Protein AF-K0R530-F1 (afdb_monomer_lite)

Structure (mmCIF, N/CA/C/O backbone):
data_AF-K0R530-F1
#
_entry.id   AF-K0R530-F1
#
loop_
_atom_site.group_PDB
_atom_site.id
_atom_site.type_symbol
_atom_site.label_atom_id
_atom_site.label_alt_id
_atom_site.label_comp_id
_atom_site.label_asym_id
_atom_site.label_entity_id
_atom_site.label_seq_id
_atom_site.pdbx_PDB_ins_code
_atom_site.Cartn_x
_atom_site.Cartn_y
_atom_site.Cartn_z
_atom_site.occupancy
_atom_site.B_iso_or_equiv
_atom_site.auth_seq_id
_atom_site.auth_comp_id
_atom_site.auth_asym_id
_atom_site.auth_atom_id
_atom_site.pdbx_PDB_model_num
ATOM 1 N N . MET A 1 1 ? -24.007 -3.406 12.859 1.00 39.00 1 MET A N 1
ATOM 2 C CA . MET A 1 1 ? -23.898 -4.124 14.149 1.00 39.00 1 MET A CA 1
ATOM 3 C C . MET A 1 1 ? -24.141 -5.623 13.993 1.00 39.00 1 MET A C 1
ATOM 5 O O . MET A 1 1 ? -23.248 -6.366 14.343 1.00 39.00 1 MET A O 1
ATOM 9 N N . ALA A 1 2 ? -25.237 -6.085 13.375 1.00 34.78 2 ALA A N 1
ATOM 10 C CA . ALA A 1 2 ? -25.508 -7.528 13.248 1.00 34.78 2 ALA A CA 1
ATOM 11 C C . ALA A 1 2 ? -24.446 -8.333 12.458 1.00 34.78 2 ALA A C 1
ATOM 13 O O . ALA A 1 2 ? -24.082 -9.426 12.864 1.00 34.78 2 ALA A O 1
ATOM 14 N N . ILE A 1 3 ? -23.897 -7.792 11.360 1.00 43.34 3 ILE A N 1
ATOM 15 C CA . ILE A 1 3 ? -22.826 -8.463 10.584 1.00 43.34 3 ILE A CA 1
ATOM 16 C C . ILE A 1 3 ? -21.501 -8.499 11.369 1.00 43.34 3 ILE A C 1
ATOM 18 O O . ILE A 1 3 ? -20.772 -9.485 11.321 1.00 43.34 3 ILE A O 1
ATOM 22 N N . LEU A 1 4 ? -21.238 -7.435 12.132 1.00 45.25 4 LEU A N 1
ATOM 23 C CA . LEU A 1 4 ? -20.085 -7.302 13.023 1.00 45.25 4 LEU A CA 1
ATOM 24 C C . LEU A 1 4 ? -20.133 -8.307 14.172 1.00 45.25 4 LEU A C 1
ATOM 26 O O . LEU A 1 4 ? -19.137 -8.958 14.463 1.00 45.25 4 LEU A O 1
ATOM 30 N N . GLU A 1 5 ? -21.299 -8.466 14.794 1.00 45.88 5 GLU A N 1
ATOM 31 C CA . GLU A 1 5 ? -21.508 -9.432 15.873 1.00 45.88 5 GLU A CA 1
ATOM 32 C C . GLU A 1 5 ? -21.406 -10.869 15.362 1.00 45.88 5 GLU A C 1
ATOM 34 O O . GLU A 1 5 ? -20.770 -11.699 16.004 1.00 45.88 5 GLU A O 1
ATOM 39 N N . ARG A 1 6 ? -21.919 -11.142 14.157 1.00 52.12 6 ARG A N 1
ATOM 40 C CA . ARG A 1 6 ? -21.860 -12.477 13.547 1.00 52.12 6 ARG A CA 1
ATOM 41 C C . ARG A 1 6 ? -20.441 -12.933 13.201 1.00 52.12 6 ARG A C 1
ATOM 43 O O . ARG A 1 6 ? -20.166 -14.127 13.229 1.00 52.12 6 ARG A O 1
ATOM 50 N N . ARG A 1 7 ? -19.541 -11.996 12.881 1.00 53.56 7 ARG A N 1
ATOM 51 C CA . ARG A 1 7 ? -18.119 -12.288 12.633 1.00 53.56 7 ARG A CA 1
ATOM 52 C C . ARG A 1 7 ? -17.277 -12.291 13.908 1.00 53.56 7 ARG A C 1
ATOM 54 O O . ARG A 1 7 ? -16.388 -13.120 14.026 1.00 53.56 7 ARG A O 1
ATOM 61 N N . ALA A 1 8 ? -17.567 -11.413 14.869 1.00 44.53 8 ALA A N 1
ATOM 62 C CA . ALA A 1 8 ? -16.803 -11.324 16.115 1.00 44.53 8 ALA A CA 1
ATOM 63 C C . ALA A 1 8 ? -17.144 -12.422 17.144 1.00 44.53 8 ALA A C 1
ATOM 65 O O . ALA A 1 8 ? -16.301 -12.730 17.986 1.00 44.53 8 ALA A O 1
ATOM 66 N N . PHE A 1 9 ? -18.351 -13.003 17.097 1.00 45.31 9 PHE A N 1
ATOM 67 C CA . PHE A 1 9 ? -18.838 -13.949 18.116 1.00 45.31 9 PHE A CA 1
ATOM 68 C C . PHE A 1 9 ? -19.253 -15.333 17.582 1.00 45.31 9 PHE A C 1
ATOM 70 O O . PHE A 1 9 ? -19.710 -16.167 18.361 1.00 45.31 9 PHE A O 1
ATOM 77 N N . GLY A 1 10 ? -19.054 -15.620 16.290 1.00 34.94 10 GLY A N 1
ATOM 78 C CA . GLY A 1 10 ? -19.517 -16.869 15.672 1.00 34.94 10 GLY A CA 1
ATOM 79 C C . GLY A 1 10 ? -21.046 -16.931 15.553 1.00 34.94 10 GLY A C 1
ATOM 80 O O . GLY A 1 10 ? -21.760 -16.094 16.101 1.00 34.94 10 GLY A O 1
ATOM 81 N N . ASP A 1 11 ? -21.566 -17.898 14.791 1.00 39.56 11 ASP A N 1
ATOM 82 C CA . ASP A 1 11 ? -22.989 -18.018 14.414 1.00 39.56 11 ASP A CA 1
ATOM 83 C C . ASP A 1 11 ? -23.900 -18.472 15.579 1.00 39.56 11 ASP A C 1
ATOM 85 O O . ASP A 1 11 ? -24.629 -19.455 15.492 1.00 39.56 11 ASP A O 1
ATOM 89 N N . GLY A 1 12 ? -23.851 -17.761 16.705 1.00 34.12 12 GLY A N 1
ATOM 90 C CA . GLY A 1 12 ? -24.820 -17.835 17.790 1.00 34.12 12 GLY A CA 1
ATOM 91 C C . GLY A 1 12 ? -25.785 -16.663 17.672 1.00 34.12 12 GLY A C 1
ATOM 92 O O . GLY A 1 12 ? -25.463 -15.545 18.068 1.00 34.12 12 GLY A O 1
ATOM 93 N N . GLY A 1 13 ? -26.961 -16.905 17.092 1.00 30.00 13 GLY A N 1
ATOM 94 C CA . GLY A 1 13 ? -28.012 -15.900 16.956 1.00 30.00 13 GLY A CA 1
ATOM 95 C C . GLY A 1 13 ? -28.373 -15.267 18.303 1.00 30.00 13 GLY A C 1
ATOM 96 O O . GLY A 1 13 ? -28.868 -15.939 19.203 1.00 30.00 13 GLY A O 1
ATOM 97 N N . VAL A 1 14 ? -28.157 -13.957 18.434 1.00 34.78 14 VAL A N 1
ATOM 98 C CA . VAL A 1 14 ? -28.681 -13.165 19.552 1.00 34.78 14 VAL A CA 1
ATOM 99 C C . VAL A 1 14 ? -30.127 -12.811 19.223 1.00 34.78 14 VAL A C 1
ATOM 101 O O . VAL A 1 14 ? -30.428 -11.780 18.626 1.00 34.78 14 VAL A O 1
ATOM 104 N N . GLY A 1 15 ? -31.016 -13.730 19.572 1.00 34.09 15 GLY A N 1
ATOM 105 C CA . GLY A 1 15 ? -32.458 -13.589 19.446 1.00 34.09 15 GLY A CA 1
ATOM 106 C C . GLY A 1 15 ? -33.151 -14.485 20.458 1.00 34.09 15 GLY A C 1
ATOM 107 O O . GLY A 1 15 ? -33.773 -15.450 20.053 1.00 34.09 15 GLY A O 1
ATOM 108 N N . ASP A 1 16 ? -32.929 -14.222 21.749 1.00 30.50 16 ASP A N 1
ATOM 109 C CA . ASP A 1 16 ? -33.898 -14.417 22.842 1.00 30.50 16 ASP A CA 1
ATOM 110 C C . ASP A 1 16 ? -33.194 -14.264 24.192 1.00 30.50 16 ASP A C 1
ATOM 112 O O . ASP A 1 16 ? -32.570 -15.181 24.719 1.00 30.50 16 ASP A O 1
ATOM 116 N N . ALA A 1 17 ? -33.287 -13.071 24.774 1.00 32.59 17 ALA A N 1
ATOM 117 C CA . ALA A 1 17 ? -32.947 -12.865 26.177 1.00 32.59 17 ALA A CA 1
ATOM 118 C C . ALA A 1 17 ? -33.774 -11.733 26.793 1.00 32.59 17 ALA A C 1
ATOM 120 O O . ALA A 1 17 ? -33.233 -10.909 27.521 1.00 32.59 17 ALA A O 1
ATOM 121 N N . ILE A 1 18 ? -35.080 -11.667 26.507 1.00 32.16 18 ILE A N 1
ATOM 122 C CA . ILE A 1 18 ? -36.043 -10.937 27.347 1.00 32.16 18 ILE A CA 1
ATOM 123 C C . ILE A 1 18 ? -37.392 -11.669 27.284 1.00 32.16 18 ILE A C 1
ATOM 125 O O . ILE A 1 18 ? -38.108 -11.561 26.297 1.00 32.16 18 ILE A O 1
ATOM 129 N N . GLY A 1 19 ? -37.752 -12.396 28.344 1.00 26.80 19 GLY A N 1
ATOM 130 C CA . GLY A 1 19 ? -39.069 -13.026 28.459 1.00 26.80 19 GLY A CA 1
ATOM 131 C C . GLY A 1 19 ? -39.202 -13.887 29.711 1.00 26.80 19 GLY A C 1
ATOM 132 O O . GLY A 1 19 ? -38.858 -15.063 29.700 1.00 26.80 19 GLY A O 1
ATOM 133 N N . LEU A 1 20 ? -39.677 -13.285 30.804 1.00 27.58 20 LEU A N 1
ATOM 134 C CA . LEU A 1 20 ? -40.125 -14.003 31.996 1.00 27.58 20 LEU A CA 1
ATOM 135 C C . LEU A 1 20 ? -41.387 -14.838 31.695 1.00 27.58 20 LEU A C 1
ATOM 137 O O . LEU A 1 20 ? -42.304 -14.335 31.056 1.00 27.58 20 LEU A O 1
ATOM 141 N N . SER A 1 21 ? -41.403 -16.053 32.261 1.00 29.03 21 SER A N 1
ATOM 142 C CA . SER A 1 21 ? -42.545 -16.871 32.726 1.00 29.03 21 SER A CA 1
ATOM 143 C C . SER A 1 21 ? -43.776 -17.043 31.822 1.00 29.03 21 SER A C 1
ATOM 145 O O . SER A 1 21 ? -44.562 -16.117 31.674 1.00 29.03 21 SER A O 1
ATOM 147 N N . ASP A 1 22 ? -44.072 -18.284 31.418 1.00 28.27 22 ASP A N 1
ATOM 148 C CA . ASP A 1 22 ? -45.125 -19.052 32.099 1.00 28.27 22 ASP A CA 1
ATOM 149 C C . ASP A 1 22 ? -45.143 -20.546 31.731 1.00 28.27 22 ASP A C 1
ATOM 151 O O . ASP A 1 22 ? -44.733 -20.991 30.663 1.00 28.27 22 ASP A O 1
ATOM 155 N N . ASN A 1 23 ? -45.586 -21.308 32.722 1.00 25.11 23 ASN A N 1
ATOM 156 C CA . ASN A 1 23 ? -45.728 -22.755 32.826 1.00 25.11 23 ASN A CA 1
ATOM 157 C C . ASN A 1 23 ? -46.821 -23.302 31.879 1.00 25.11 23 ASN A C 1
ATOM 159 O O . ASN A 1 23 ? -47.842 -22.644 31.725 1.00 25.11 23 ASN A O 1
ATOM 163 N N . VAL A 1 24 ? -46.660 -24.522 31.340 1.00 30.22 24 VAL A N 1
ATOM 164 C CA . VAL A 1 24 ? -47.676 -25.606 31.304 1.00 30.22 24 VAL A CA 1
ATOM 165 C C . VAL A 1 24 ? -47.129 -26.827 30.545 1.00 30.22 24 VAL A C 1
ATOM 167 O O . VAL A 1 24 ? -46.658 -26.751 29.415 1.00 30.22 24 VAL A O 1
ATOM 170 N N . LYS A 1 25 ? -47.226 -27.977 31.219 1.00 27.64 25 LYS A N 1
ATOM 171 C CA . LYS A 1 25 ? -47.042 -29.346 30.720 1.00 27.64 25 LYS A CA 1
ATOM 172 C C . LYS A 1 25 ? -47.995 -29.681 29.565 1.00 27.64 25 LYS A C 1
ATOM 174 O O . LYS A 1 25 ? -49.194 -29.447 29.696 1.00 27.64 25 LYS A O 1
ATOM 179 N N . SER A 1 26 ? -47.527 -30.430 28.568 1.00 28.75 26 SER A N 1
ATOM 180 C CA . SER A 1 26 ? -48.258 -31.599 28.041 1.00 28.75 26 SER A CA 1
ATOM 181 C C . SER A 1 26 ? -47.301 -32.526 27.292 1.00 28.75 26 SER A C 1
ATOM 183 O O . SER A 1 26 ? -46.539 -32.095 26.432 1.00 28.75 26 SER A O 1
ATOM 185 N N . GLU A 1 27 ? -47.336 -33.796 27.674 1.00 25.81 27 GLU A N 1
ATOM 186 C CA . GLU A 1 27 ? -46.802 -34.938 26.938 1.00 25.81 27 GLU A CA 1
ATOM 187 C C . GLU A 1 27 ? -47.627 -35.159 25.657 1.00 25.81 27 GLU A C 1
ATOM 189 O O . GLU A 1 27 ? -48.838 -34.977 25.705 1.00 25.81 27 GLU A O 1
ATOM 194 N N . GLU A 1 28 ? -47.013 -35.588 24.548 1.00 28.23 28 GLU A N 1
ATOM 195 C CA . GLU A 1 28 ? -47.315 -36.896 23.935 1.00 28.23 28 GLU A CA 1
ATOM 196 C C . GLU A 1 28 ? -46.467 -37.208 22.684 1.00 28.23 28 GLU A C 1
ATOM 198 O O . GLU A 1 28 ? -46.396 -36.473 21.705 1.00 28.23 28 GLU A O 1
ATOM 203 N N . SER A 1 29 ? -45.818 -38.367 22.787 1.00 25.39 29 SER A N 1
ATOM 204 C CA . SER A 1 29 ? -45.425 -39.361 21.787 1.00 25.39 29 SER A CA 1
ATOM 205 C C . SER A 1 29 ? -45.877 -39.256 20.315 1.00 25.39 29 SER A C 1
ATOM 207 O O . SER A 1 29 ? -47.053 -39.321 19.987 1.00 25.39 29 SER A O 1
ATOM 209 N N . ALA A 1 30 ? -44.859 -39.425 19.461 1.00 27.38 30 ALA A N 1
ATOM 210 C CA . ALA A 1 30 ? -44.664 -40.571 18.556 1.00 27.38 30 ALA A CA 1
ATOM 211 C C . ALA A 1 30 ? -45.381 -40.661 17.184 1.00 27.38 30 ALA A C 1
ATOM 213 O O . ALA A 1 30 ? -46.559 -40.969 17.084 1.00 27.38 30 ALA A O 1
ATOM 214 N N . LYS A 1 31 ? -44.496 -40.715 16.170 1.00 26.70 31 LYS A N 1
ATOM 215 C CA . LYS A 1 31 ? -44.352 -41.745 15.110 1.00 26.70 31 LYS A CA 1
ATOM 216 C C . LYS A 1 31 ? -45.230 -41.726 13.846 1.00 26.70 31 LYS A C 1
ATOM 218 O O . LYS A 1 31 ? -46.448 -41.780 13.905 1.00 26.70 31 LYS A O 1
ATOM 223 N N . GLY A 1 32 ? -44.507 -41.949 12.736 1.00 25.42 32 GLY A N 1
ATOM 224 C CA . GLY A 1 32 ? -44.942 -42.579 11.476 1.00 25.42 32 GLY A CA 1
ATOM 225 C C . GLY A 1 32 ? -45.199 -41.542 10.385 1.00 25.42 32 GLY A C 1
ATOM 226 O O . GLY A 1 32 ? -46.062 -40.703 10.576 1.00 25.42 32 GLY A O 1
ATOM 227 N N . GLY A 1 33 ? -44.452 -41.459 9.275 1.00 24.27 33 GLY A N 1
ATOM 228 C CA . GLY A 1 33 ? -44.062 -42.556 8.370 1.00 24.27 33 GLY A CA 1
ATOM 229 C C . GLY A 1 33 ? -45.320 -43.011 7.619 1.00 24.27 33 GLY A C 1
ATOM 230 O O . GLY A 1 33 ? -46.310 -43.306 8.273 1.00 24.27 33 GLY A O 1
ATOM 231 N N . ASP A 1 34 ? -45.412 -43.090 6.299 1.00 24.00 34 ASP A N 1
ATOM 232 C CA . ASP A 1 34 ? -44.431 -43.283 5.233 1.00 24.00 34 ASP A CA 1
ATOM 233 C C . ASP A 1 34 ? -45.204 -43.239 3.889 1.00 24.00 34 ASP A C 1
ATOM 235 O O . ASP A 1 34 ? -46.397 -43.531 3.923 1.00 24.00 34 ASP A O 1
ATOM 239 N N . ALA A 1 35 ? -44.502 -42.908 2.788 1.00 27.58 35 ALA A N 1
ATOM 240 C CA . ALA A 1 35 ? -44.685 -43.275 1.360 1.00 27.58 35 ALA A CA 1
ATOM 241 C C . ALA A 1 35 ? -46.111 -43.283 0.728 1.00 27.58 35 ALA A C 1
ATOM 243 O O . ALA A 1 35 ? -47.125 -43.250 1.400 1.00 27.58 35 ALA A O 1
ATOM 244 N N . THR A 1 36 ? -46.371 -43.314 -0.579 1.00 25.86 36 THR A N 1
ATOM 245 C CA . THR A 1 36 ? -45.690 -43.674 -1.842 1.00 25.86 36 THR A CA 1
ATOM 246 C C . THR A 1 36 ? -46.668 -43.143 -2.930 1.00 25.86 36 THR A C 1
ATOM 248 O O . THR A 1 36 ? -47.876 -43.153 -2.709 1.00 25.86 36 THR A O 1
ATOM 251 N N . GLU A 1 37 ? -46.258 -42.411 -3.967 1.00 28.34 37 GLU A N 1
ATOM 252 C CA . GLU A 1 37 ? -45.684 -42.872 -5.247 1.00 28.34 37 GLU A CA 1
ATOM 253 C C . GLU A 1 37 ? -46.727 -43.265 -6.327 1.00 28.34 37 GLU A C 1
ATOM 255 O O . GLU A 1 37 ? -47.780 -43.817 -6.029 1.00 28.34 37 GLU A O 1
ATOM 260 N N . GLU A 1 38 ? -46.349 -42.975 -7.583 1.00 25.38 38 GLU A N 1
ATOM 261 C CA . GLU A 1 38 ? -46.906 -43.428 -8.877 1.00 25.38 38 GLU A CA 1
ATOM 262 C C . GLU A 1 38 ? -48.235 -42.798 -9.360 1.00 25.38 38 GLU A C 1
ATOM 264 O O . GLU A 1 38 ? -49.177 -42.603 -8.608 1.00 25.38 38 GLU A O 1
ATOM 269 N N . GLY A 1 39 ? -48.446 -42.440 -10.632 1.00 24.84 39 GLY A N 1
ATOM 270 C CA . GLY A 1 39 ? -47.697 -42.645 -11.872 1.00 24.84 39 GLY A CA 1
ATOM 271 C C . GLY A 1 39 ? -48.657 -42.641 -13.084 1.00 24.84 39 GLY A C 1
ATOM 272 O O . GLY A 1 39 ? -49.856 -42.877 -12.934 1.00 24.84 39 GLY A O 1
ATOM 273 N N . SER A 1 40 ? -48.102 -42.464 -14.294 1.00 25.31 40 SER A N 1
ATOM 274 C CA . SER A 1 40 ? -48.721 -42.626 -15.638 1.00 25.31 40 SER A CA 1
ATOM 275 C C . SER A 1 40 ? -49.614 -41.464 -16.139 1.00 25.31 40 SER A C 1
ATOM 277 O O . SER A 1 40 ? -50.270 -40.803 -15.350 1.00 25.31 40 SER A O 1
ATOM 279 N N . ARG A 1 41 ? -49.706 -41.115 -17.433 1.00 27.05 41 ARG A N 1
ATOM 280 C CA . ARG A 1 41 ? -49.496 -41.867 -18.684 1.00 27.05 41 ARG A CA 1
ATOM 281 C C . ARG A 1 41 ? -49.425 -40.893 -19.885 1.00 27.05 41 ARG A C 1
ATOM 283 O O . ARG A 1 41 ? -50.001 -39.813 -19.828 1.00 27.05 41 ARG A O 1
ATOM 290 N N . ALA A 1 42 ? -48.738 -41.311 -20.947 1.00 27.12 42 ALA A N 1
ATOM 291 C CA . ALA A 1 42 ? -48.528 -40.620 -22.225 1.00 27.12 42 ALA A CA 1
ATOM 292 C C . ALA A 1 42 ? -49.765 -40.564 -23.149 1.00 27.12 42 ALA A C 1
ATOM 294 O O . ALA A 1 42 ? -50.598 -41.465 -23.059 1.00 27.12 42 ALA A O 1
ATOM 295 N N . ASP A 1 43 ? -49.801 -39.600 -24.085 1.00 27.88 43 ASP A N 1
ATOM 296 C CA . ASP A 1 43 ? -50.171 -39.841 -25.497 1.00 27.88 43 ASP A CA 1
ATOM 297 C C . ASP A 1 43 ? -49.698 -38.706 -26.441 1.00 27.88 43 ASP A C 1
ATOM 299 O O . ASP A 1 43 ? -49.571 -37.549 -26.039 1.00 27.88 43 ASP A O 1
ATOM 303 N N . GLU A 1 44 ? -49.405 -39.073 -27.688 1.00 29.31 44 GLU A N 1
ATOM 304 C CA . GLU A 1 44 ? -48.787 -38.293 -28.768 1.00 29.31 44 GLU A CA 1
ATOM 305 C C . GLU A 1 44 ? -49.821 -37.543 -29.631 1.00 29.31 44 GLU A C 1
ATOM 307 O O . GLU A 1 44 ? -50.851 -38.113 -29.977 1.00 29.31 44 GLU A O 1
ATOM 312 N N . THR A 1 45 ? -49.508 -36.343 -30.150 1.00 29.19 45 THR A N 1
ATOM 313 C CA . THR A 1 45 ? -49.838 -35.979 -31.550 1.00 29.19 45 THR A CA 1
ATOM 314 C C . THR A 1 45 ? -48.954 -34.832 -32.064 1.00 29.19 45 THR A C 1
ATOM 316 O O . THR A 1 45 ? -48.709 -33.851 -31.368 1.00 29.19 45 THR A O 1
ATOM 319 N N . LYS A 1 46 ? -48.463 -34.985 -33.299 1.00 28.20 46 LYS A N 1
ATOM 320 C CA . LYS A 1 46 ? -47.672 -34.025 -34.085 1.00 28.20 46 LYS A CA 1
ATOM 321 C C . LYS A 1 46 ? -48.561 -32.930 -34.684 1.00 28.20 46 LYS A C 1
ATOM 323 O O . LYS A 1 46 ? -49.608 -33.271 -35.218 1.00 28.20 46 LYS A O 1
ATOM 328 N N . GLU A 1 47 ? -48.063 -31.696 -34.763 1.00 29.92 47 GLU A N 1
ATOM 329 C CA . GLU A 1 47 ? -48.341 -30.785 -35.885 1.00 29.92 47 GLU A CA 1
ATOM 330 C C . GLU A 1 47 ? -47.227 -29.727 -36.006 1.00 29.92 47 GLU A C 1
ATOM 332 O O . GLU A 1 47 ? -46.874 -29.043 -35.046 1.00 29.92 47 GLU A O 1
ATOM 337 N N . GLU A 1 48 ? -46.619 -29.656 -37.193 1.00 28.56 48 GLU A N 1
ATOM 338 C CA . GLU A 1 48 ? -45.584 -28.693 -37.570 1.00 28.56 48 GLU A CA 1
ATOM 339 C C . GLU A 1 48 ? -46.211 -27.319 -37.836 1.00 28.56 48 GLU A C 1
ATOM 341 O O . GLU A 1 48 ? -47.108 -27.177 -38.665 1.00 28.56 48 GLU A O 1
ATOM 346 N N . GLY A 1 49 ? -45.694 -26.287 -37.169 1.00 29.36 49 GLY A N 1
ATOM 347 C CA . GLY A 1 49 ? -46.112 -24.900 -37.346 1.00 29.36 49 GLY A CA 1
ATOM 348 C C . GLY A 1 49 ? -44.950 -23.952 -37.081 1.00 29.36 49 GLY A C 1
ATOM 349 O O . GLY A 1 49 ? -44.738 -23.499 -35.963 1.00 29.36 49 GLY A O 1
ATOM 350 N N . ASN A 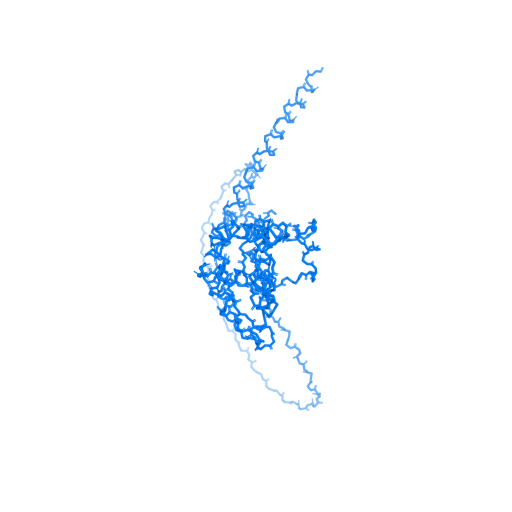1 50 ? -44.185 -23.692 -38.136 1.00 32.16 50 ASN A N 1
ATOM 351 C CA . ASN A 1 50 ? -43.089 -22.735 -38.256 1.00 32.16 50 ASN A CA 1
ATOM 352 C C . ASN A 1 50 ? -43.368 -21.379 -37.569 1.00 32.16 50 ASN A C 1
ATOM 354 O O . ASN A 1 50 ? -44.242 -20.647 -38.029 1.00 32.16 50 ASN A O 1
ATOM 358 N N . GLN A 1 51 ? -42.587 -21.011 -36.545 1.00 32.12 51 GLN A N 1
ATOM 359 C CA . GLN A 1 51 ? -42.388 -19.624 -36.101 1.00 32.12 51 GLN A CA 1
ATOM 360 C C . GLN A 1 51 ? -41.023 -19.466 -35.397 1.00 32.12 51 GLN A C 1
ATOM 362 O O . GLN A 1 51 ? -40.510 -20.422 -34.816 1.00 32.12 51 GLN A O 1
ATOM 367 N N . PRO A 1 52 ? -40.388 -18.288 -35.526 1.00 35.78 52 PRO A N 1
ATOM 368 C CA . PRO A 1 52 ? -38.947 -18.123 -35.403 1.00 35.78 52 PRO A CA 1
ATOM 369 C C . PRO A 1 52 ? -38.473 -18.288 -33.962 1.00 35.78 52 PRO A C 1
ATOM 371 O O . PRO A 1 52 ? -39.143 -17.873 -33.020 1.00 35.78 52 PRO A O 1
ATOM 374 N N . SER A 1 53 ? -37.276 -18.858 -33.837 1.00 33.28 53 SER A N 1
ATOM 375 C CA . SER A 1 53 ? -36.462 -18.971 -32.630 1.00 33.28 53 SER A CA 1
ATOM 376 C C . SER A 1 53 ? -36.507 -17.696 -31.786 1.00 33.28 53 SER A C 1
ATOM 378 O O . SER A 1 53 ? -35.731 -16.761 -31.995 1.00 33.28 53 SER A O 1
ATOM 380 N N . GLN A 1 54 ? -37.414 -17.680 -30.811 1.00 34.00 54 GLN A N 1
ATOM 381 C CA . GLN A 1 54 ? -37.273 -16.848 -29.633 1.00 34.00 54 GLN A CA 1
ATOM 382 C C . GLN A 1 54 ? -36.029 -17.370 -28.929 1.00 34.00 54 GLN A C 1
ATOM 384 O O . GLN A 1 54 ? -36.009 -18.499 -28.441 1.00 34.00 54 GLN A O 1
ATOM 389 N N . GLN A 1 55 ? -34.966 -16.570 -28.950 1.00 35.66 55 GLN A N 1
ATOM 390 C CA . GLN A 1 55 ? -33.864 -16.728 -28.018 1.00 35.66 55 GLN A CA 1
ATOM 391 C C . GLN A 1 55 ? -34.490 -16.692 -26.625 1.00 35.66 55 GLN A C 1
ATOM 393 O O . GLN A 1 55 ? -34.865 -15.629 -26.131 1.00 35.66 55 GLN A O 1
ATOM 398 N N . GLN A 1 56 ? -34.680 -17.871 -26.031 1.00 34.88 56 GLN A N 1
ATOM 399 C CA . GLN A 1 56 ? -34.835 -17.995 -24.597 1.00 34.88 56 GLN A CA 1
ATOM 400 C C . GLN A 1 56 ? -33.588 -17.345 -24.017 1.00 34.88 56 GLN A C 1
ATOM 402 O O . GLN A 1 56 ? -32.489 -17.884 -24.102 1.00 34.88 56 GLN A O 1
ATOM 407 N N . GLN A 1 57 ? -33.758 -16.123 -23.519 1.00 36.97 57 GLN A N 1
ATOM 408 C CA . GLN A 1 57 ? -32.833 -15.548 -22.569 1.00 36.97 57 GLN A CA 1
ATOM 409 C C . GLN A 1 57 ? -32.839 -16.506 -21.384 1.00 36.97 57 GLN A C 1
ATOM 411 O O . GLN A 1 57 ? -33.771 -16.507 -20.579 1.00 36.97 57 GLN A O 1
ATOM 416 N N . GLU A 1 58 ? -31.829 -17.369 -21.338 1.00 40.44 58 GLU A N 1
ATOM 417 C CA . GLU A 1 58 ? -31.396 -18.023 -20.118 1.00 40.44 58 GLU A CA 1
ATOM 418 C C . GLU A 1 58 ? -31.196 -16.908 -19.093 1.00 40.44 58 GLU A C 1
ATOM 420 O O . GLU A 1 58 ? -30.233 -16.142 -19.140 1.00 40.44 58 GLU A O 1
ATOM 425 N N . GLN A 1 59 ? -32.177 -16.738 -18.211 1.00 36.88 59 GLN A N 1
ATOM 426 C CA . GLN A 1 59 ? -31.980 -15.946 -17.013 1.00 36.88 59 GLN A CA 1
ATOM 427 C C . GLN A 1 59 ? -30.916 -16.685 -16.199 1.00 36.88 59 GLN A C 1
ATOM 429 O O . GLN A 1 59 ? -31.146 -17.855 -15.878 1.00 36.88 59 GLN A O 1
ATOM 434 N N . PRO A 1 60 ? -29.769 -16.072 -15.856 1.00 48.75 60 PRO A N 1
ATOM 435 C CA . PRO A 1 60 ? -28.836 -16.720 -14.955 1.00 48.75 60 PRO A CA 1
ATOM 436 C C . PRO A 1 60 ? -29.509 -16.832 -13.584 1.00 48.75 60 PRO A C 1
ATOM 438 O O . PRO A 1 60 ? -29.678 -15.864 -12.843 1.00 48.75 60 PRO A O 1
ATOM 441 N N . SER A 1 61 ? -29.952 -18.048 -13.287 1.00 49.19 61 SER A N 1
ATOM 442 C CA . SER A 1 61 ? -30.411 -18.492 -11.985 1.00 49.19 61 SER A CA 1
ATOM 443 C C . SER A 1 61 ? -29.235 -18.513 -11.008 1.00 49.19 61 SER A C 1
ATOM 445 O O . SER A 1 61 ? -28.257 -19.220 -11.240 1.00 49.19 61 SER A O 1
ATOM 447 N N . GLY A 1 62 ? -29.376 -17.797 -9.892 1.00 48.94 62 GLY A N 1
ATOM 448 C CA . GLY A 1 62 ? -28.470 -17.858 -8.745 1.00 48.94 62 GLY A CA 1
ATOM 449 C C . GLY A 1 62 ? -27.649 -16.585 -8.585 1.00 48.94 62 GLY A C 1
ATOM 450 O O . GLY A 1 62 ? -26.744 -16.313 -9.363 1.00 48.94 62 GLY A O 1
ATOM 451 N N . THR A 1 63 ? -27.935 -15.804 -7.543 1.00 48.56 63 THR A N 1
ATOM 452 C CA . THR A 1 63 ? -27.037 -14.732 -7.101 1.00 48.56 63 THR A CA 1
ATOM 453 C C . THR A 1 63 ? -25.760 -15.377 -6.564 1.00 48.56 63 THR A C 1
ATOM 455 O O . THR A 1 63 ? -25.662 -15.684 -5.376 1.00 48.56 63 THR A O 1
ATOM 458 N N . THR A 1 64 ? -24.793 -15.636 -7.440 1.00 64.12 64 THR A N 1
ATOM 459 C CA . THR A 1 64 ? -23.436 -15.983 -7.032 1.00 64.12 64 THR A CA 1
ATOM 460 C C . THR A 1 64 ? -22.873 -14.768 -6.307 1.00 64.12 64 THR A C 1
ATOM 462 O O . THR A 1 64 ? -22.865 -13.650 -6.825 1.00 64.12 64 THR A O 1
ATOM 465 N N . ARG A 1 65 ? -22.499 -14.945 -5.036 1.00 77.38 65 ARG A N 1
ATOM 466 C CA . ARG A 1 65 ? -21.810 -13.876 -4.313 1.00 77.38 65 ARG A CA 1
ATOM 467 C C . ARG A 1 65 ? -20.460 -13.663 -5.000 1.00 77.38 65 ARG A C 1
ATOM 469 O O . ARG A 1 65 ? -19.790 -14.662 -5.257 1.00 77.38 65 ARG A O 1
ATOM 476 N N . PRO A 1 66 ? -20.078 -12.415 -5.314 1.00 83.06 66 PRO A N 1
ATOM 477 C CA . PRO A 1 66 ? -18.767 -12.156 -5.884 1.00 83.06 66 PRO A CA 1
ATOM 478 C C . PRO A 1 66 ? -17.694 -12.572 -4.876 1.00 83.06 66 PRO A C 1
ATOM 480 O O . PRO A 1 66 ? -17.828 -12.301 -3.681 1.00 83.06 66 PRO A O 1
ATOM 483 N N . GLU A 1 67 ? -16.658 -13.241 -5.369 1.00 86.44 67 GLU A N 1
ATOM 484 C CA . GLU A 1 67 ? -15.516 -13.686 -4.566 1.00 86.44 67 GLU A CA 1
ATOM 485 C C . GLU A 1 67 ? -14.627 -12.500 -4.170 1.00 86.44 67 GLU A C 1
ATOM 487 O O . GLU A 1 67 ? -14.223 -12.380 -3.017 1.00 86.44 67 GLU A O 1
ATOM 492 N N . TYR A 1 68 ? -14.450 -11.548 -5.093 1.00 89.06 68 TYR A N 1
ATOM 493 C CA . TYR A 1 68 ? -13.681 -10.325 -4.882 1.00 89.06 68 TYR A CA 1
ATOM 494 C C . TYR A 1 68 ? -14.507 -9.074 -5.183 1.00 89.06 68 TYR A C 1
ATOM 496 O O . TYR A 1 68 ? -15.342 -9.047 -6.090 1.00 89.06 68 TYR A O 1
ATOM 504 N N . ILE A 1 69 ? -14.234 -8.008 -4.430 1.00 91.62 69 ILE A N 1
ATOM 505 C CA . ILE A 1 69 ? -14.785 -6.671 -4.658 1.00 91.62 69 ILE A CA 1
ATOM 506 C C . ILE A 1 69 ? -13.611 -5.738 -4.940 1.00 91.62 69 ILE A C 1
ATOM 508 O O . ILE A 1 69 ? -12.815 -5.446 -4.052 1.00 91.62 69 ILE A O 1
ATOM 512 N N . LEU A 1 70 ? -13.520 -5.259 -6.178 1.00 92.69 70 LEU A N 1
ATOM 513 C CA . LEU A 1 70 ? -12.523 -4.275 -6.583 1.00 92.69 70 LEU A CA 1
ATOM 514 C C . LEU A 1 70 ? -13.111 -2.873 -6.435 1.00 92.69 70 LEU A C 1
ATOM 516 O O . LEU A 1 70 ? -14.182 -2.579 -6.969 1.00 92.69 70 LEU A O 1
ATOM 520 N N . VAL A 1 71 ? -12.408 -2.012 -5.703 1.00 92.81 71 VAL A N 1
ATOM 521 C CA . VAL A 1 71 ? -12.809 -0.621 -5.481 1.00 92.81 71 VAL A CA 1
ATOM 522 C C . VAL A 1 71 ? -11.778 0.281 -6.130 1.00 92.81 71 VAL A C 1
ATOM 524 O O . VAL A 1 71 ? -10.653 0.392 -5.648 1.00 92.81 71 VAL A O 1
ATOM 527 N N . ASP A 1 72 ? -12.174 0.928 -7.221 1.00 93.31 72 ASP A N 1
ATOM 528 C CA . ASP A 1 72 ? -11.345 1.946 -7.851 1.00 93.31 72 ASP A CA 1
ATOM 529 C C . ASP A 1 72 ? -11.451 3.268 -7.081 1.00 93.31 72 ASP A C 1
ATOM 531 O O . ASP A 1 72 ? -12.524 3.659 -6.606 1.00 93.31 72 ASP A O 1
ATOM 535 N N . THR A 1 73 ? -10.322 3.952 -6.939 1.00 92.75 73 THR A N 1
ATOM 536 C CA . THR A 1 73 ? -10.219 5.200 -6.177 1.00 92.75 73 THR A CA 1
ATOM 537 C C . THR A 1 73 ? -9.910 6.364 -7.118 1.00 92.75 73 THR A C 1
ATOM 539 O O . THR A 1 73 ? -9.393 6.160 -8.214 1.00 92.75 73 THR A O 1
ATOM 542 N N . PRO A 1 74 ? -10.235 7.615 -6.744 1.00 92.50 74 PRO A N 1
ATOM 543 C CA . PRO A 1 74 ? -9.869 8.777 -7.546 1.00 92.50 74 PRO A CA 1
ATOM 544 C C . PRO A 1 74 ? -8.375 8.793 -7.900 1.00 92.50 74 PRO A C 1
ATOM 546 O O . PRO A 1 74 ? -7.531 8.549 -7.044 1.00 92.50 74 PRO A O 1
ATOM 549 N N . GLY A 1 75 ? -8.037 9.189 -9.132 1.00 87.31 75 GLY A N 1
ATOM 550 C CA . GLY A 1 75 ? -6.641 9.206 -9.597 1.00 87.31 75 GLY A CA 1
ATOM 551 C C . GLY A 1 75 ? -5.706 10.163 -8.839 1.00 87.31 75 GLY A C 1
ATOM 552 O O . GLY A 1 75 ? -4.492 10.069 -8.979 1.00 87.31 75 GLY A O 1
ATOM 553 N N . GLN A 1 76 ? -6.253 11.086 -8.042 1.00 91.19 76 GLN A N 1
ATOM 554 C CA . GLN A 1 76 ? -5.493 11.868 -7.066 1.00 91.19 76 GLN A CA 1
ATOM 555 C C . GLN A 1 76 ? -5.594 11.173 -5.709 1.00 91.19 76 GLN A C 1
ATOM 557 O O . GLN A 1 76 ? -6.640 11.225 -5.056 1.00 91.19 76 GLN A O 1
ATOM 562 N N . ILE A 1 77 ? -4.506 10.537 -5.284 1.00 90.06 77 ILE A N 1
ATOM 563 C CA . ILE A 1 77 ? -4.472 9.727 -4.064 1.00 90.06 77 ILE A CA 1
ATOM 564 C C . ILE A 1 77 ? -4.827 10.543 -2.814 1.00 90.06 77 ILE A C 1
ATOM 566 O O . ILE A 1 77 ? -5.472 10.036 -1.894 1.00 90.06 77 ILE A O 1
ATOM 570 N N . GLU A 1 78 ? -4.503 11.836 -2.779 1.00 88.94 78 GLU A N 1
ATOM 571 C CA . GLU A 1 78 ? -4.828 12.707 -1.654 1.00 88.94 78 GLU A CA 1
ATOM 572 C C . GLU A 1 78 ? -6.328 12.945 -1.512 1.00 88.94 78 GLU A C 1
ATOM 574 O O . GLU A 1 78 ? -6.840 13.030 -0.394 1.00 88.94 78 GLU A O 1
ATOM 579 N N . ALA A 1 79 ? -7.044 13.008 -2.638 1.00 88.81 79 ALA A N 1
ATOM 580 C CA . ALA A 1 79 ? -8.487 13.201 -2.645 1.00 88.81 79 ALA A CA 1
ATOM 581 C C . ALA A 1 79 ? -9.212 12.030 -1.973 1.00 88.81 79 ALA A C 1
ATOM 583 O O . ALA A 1 79 ? -10.279 12.225 -1.399 1.00 88.81 79 ALA A O 1
ATOM 584 N N . PHE A 1 80 ? -8.629 10.830 -1.998 1.00 89.75 80 PHE A N 1
ATOM 585 C CA . PHE A 1 80 ? -9.150 9.686 -1.261 1.00 89.75 80 PHE A CA 1
ATOM 586 C C . PHE A 1 80 ? -8.626 9.665 0.179 1.00 89.75 80 PHE A C 1
ATOM 588 O O . PHE A 1 80 ? -9.409 9.667 1.128 1.00 89.75 80 PHE A O 1
ATOM 595 N N . THR A 1 81 ? -7.308 9.721 0.353 1.00 86.94 81 THR A N 1
ATOM 596 C CA . THR A 1 81 ? -6.626 9.378 1.613 1.00 86.94 81 THR A CA 1
ATOM 597 C C . THR A 1 81 ? -6.694 10.455 2.693 1.00 86.94 81 THR A C 1
ATOM 599 O O . THR A 1 81 ? -6.606 10.129 3.878 1.00 86.94 81 THR A O 1
ATOM 602 N N . TRP A 1 82 ? -6.872 11.724 2.315 1.00 85.25 82 TRP A N 1
ATOM 603 C CA . TRP A 1 82 ? -7.073 12.839 3.253 1.00 85.25 82 TRP A CA 1
ATOM 604 C C . TRP A 1 82 ? -8.540 13.247 3.388 1.00 85.25 82 TRP A C 1
ATOM 606 O O . TRP A 1 82 ? -8.872 14.108 4.204 1.00 85.25 82 TRP A O 1
ATOM 616 N N . SER A 1 83 ? -9.437 12.635 2.613 1.00 90.31 83 SER A N 1
ATOM 617 C CA . SER A 1 83 ? -10.861 12.927 2.720 1.00 90.31 83 SER A CA 1
ATOM 618 C C . SER A 1 83 ? -11.506 12.164 3.875 1.00 90.31 83 SER A C 1
ATOM 620 O O . SER A 1 83 ? -11.254 10.976 4.092 1.00 90.31 83 SER A O 1
ATOM 622 N N . ALA A 1 84 ? -12.418 12.836 4.582 1.00 87.44 84 ALA A N 1
ATOM 623 C CA . ALA A 1 84 ? -13.266 12.182 5.576 1.00 87.44 84 ALA A CA 1
ATOM 624 C C . ALA A 1 84 ? -14.077 11.040 4.938 1.00 87.44 84 ALA A C 1
ATOM 626 O O . ALA A 1 84 ? -14.180 9.957 5.508 1.00 87.44 84 ALA A O 1
ATOM 627 N N . SER A 1 85 ? -14.590 11.259 3.724 1.00 89.12 85 SER A N 1
ATOM 628 C CA . SER A 1 85 ? -15.350 10.260 2.971 1.00 89.12 85 SER A CA 1
ATOM 629 C C . SER A 1 85 ? -14.528 9.005 2.667 1.00 89.12 85 SER A C 1
ATOM 631 O O . SER A 1 85 ? -15.019 7.903 2.886 1.00 89.12 85 SER A O 1
ATOM 633 N N . GLY A 1 86 ? -13.276 9.144 2.224 1.00 88.06 86 GLY A N 1
ATOM 634 C CA . GLY A 1 86 ? -12.397 8.009 1.931 1.00 88.06 86 GLY A CA 1
ATOM 635 C C . GLY A 1 86 ? -12.050 7.202 3.179 1.00 88.06 86 GLY A C 1
ATOM 636 O O . GLY A 1 86 ? -12.095 5.972 3.149 1.00 88.06 86 GLY A O 1
ATOM 637 N N . SER A 1 87 ? -11.814 7.876 4.310 1.00 87.31 87 SER A N 1
ATOM 638 C CA . SER A 1 87 ? -11.618 7.205 5.600 1.00 87.31 87 SER A CA 1
ATOM 639 C C . SER A 1 87 ? -12.867 6.438 6.053 1.00 87.31 87 SER A C 1
ATOM 641 O O . SER A 1 87 ? -12.751 5.289 6.485 1.00 87.31 87 SER A O 1
ATOM 643 N N . ILE A 1 88 ? -14.063 7.020 5.899 1.00 89.12 88 ILE A N 1
ATOM 644 C CA . ILE A 1 88 ? -15.333 6.357 6.234 1.00 89.12 88 ILE A CA 1
ATOM 645 C C . ILE A 1 88 ? -15.557 5.128 5.349 1.00 89.12 88 ILE A C 1
ATOM 647 O O . ILE A 1 88 ? -15.872 4.061 5.870 1.00 89.12 88 ILE A O 1
ATOM 651 N N . VAL A 1 89 ? -15.367 5.255 4.032 1.00 91.19 89 VAL A N 1
ATOM 652 C CA . VAL A 1 89 ? -15.537 4.145 3.079 1.00 91.19 89 VAL A CA 1
ATOM 653 C C . VAL A 1 89 ? -14.559 3.014 3.389 1.00 91.19 89 VAL A C 1
ATOM 655 O O . VAL A 1 89 ? -14.978 1.869 3.533 1.00 91.19 89 VAL A O 1
ATOM 658 N N . THR A 1 90 ? -13.278 3.337 3.573 1.00 89.94 90 THR A N 1
ATOM 659 C CA . THR A 1 90 ? -12.233 2.353 3.892 1.00 89.94 90 THR A CA 1
ATOM 660 C C . THR A 1 90 ? -12.530 1.638 5.209 1.00 89.94 90 THR A C 1
ATOM 662 O O . THR A 1 90 ? -12.463 0.414 5.279 1.00 89.94 90 THR A O 1
ATOM 665 N N . SER A 1 91 ? -12.938 2.383 6.240 1.00 86.06 91 SER A N 1
ATOM 666 C CA . SER A 1 91 ? -13.285 1.803 7.543 1.00 86.06 91 SER A CA 1
ATOM 667 C C . SER A 1 91 ? -14.523 0.911 7.455 1.00 86.06 91 SER A C 1
ATOM 669 O O . SER A 1 91 ? -14.551 -0.161 8.054 1.00 86.06 91 SER A O 1
ATOM 671 N N . ALA A 1 92 ? -15.545 1.321 6.699 1.00 89.00 92 ALA A N 1
ATOM 672 C CA . ALA A 1 92 ? -16.757 0.532 6.504 1.00 89.00 92 ALA A CA 1
ATOM 673 C C . ALA A 1 92 ? -16.469 -0.792 5.776 1.00 89.00 92 ALA A C 1
ATOM 675 O O . ALA A 1 92 ? -17.007 -1.831 6.166 1.00 89.00 92 ALA A O 1
ATOM 676 N N . LEU A 1 93 ? -15.595 -0.763 4.764 1.00 89.88 93 LEU A N 1
ATOM 677 C CA . LEU A 1 93 ? -15.151 -1.953 4.038 1.00 89.88 93 LEU A CA 1
ATOM 678 C C . LEU A 1 93 ? -14.335 -2.879 4.937 1.00 89.88 93 LEU A C 1
ATOM 680 O O . LEU A 1 93 ? -14.728 -4.030 5.099 1.00 89.88 93 LEU A O 1
ATOM 684 N N . ALA A 1 94 ? -13.314 -2.357 5.620 1.00 87.94 94 ALA A N 1
ATOM 685 C CA . ALA A 1 94 ? -12.480 -3.126 6.546 1.00 87.94 94 ALA A CA 1
ATOM 686 C C . ALA A 1 94 ? -13.291 -3.773 7.678 1.00 87.94 94 ALA A C 1
ATOM 688 O O . ALA A 1 94 ? -13.018 -4.879 8.125 1.00 87.94 94 ALA A O 1
ATOM 689 N N . THR A 1 95 ? -14.352 -3.108 8.125 1.00 84.44 95 THR A N 1
ATOM 690 C CA . THR A 1 95 ? -15.237 -3.637 9.167 1.00 84.44 95 THR A CA 1
ATOM 691 C C . THR A 1 95 ? -16.138 -4.772 8.653 1.00 84.44 95 THR A C 1
ATOM 693 O O . THR A 1 95 ? -16.617 -5.595 9.434 1.00 84.44 95 THR A O 1
ATOM 696 N N . THR A 1 96 ? -16.400 -4.827 7.345 1.00 85.12 96 THR A N 1
ATOM 697 C CA . THR A 1 96 ? -17.381 -5.748 6.748 1.00 85.12 96 THR A CA 1
ATOM 698 C C . THR A 1 96 ? -16.733 -6.900 5.983 1.00 85.12 96 THR A C 1
ATOM 700 O O . THR A 1 96 ? -17.322 -7.977 5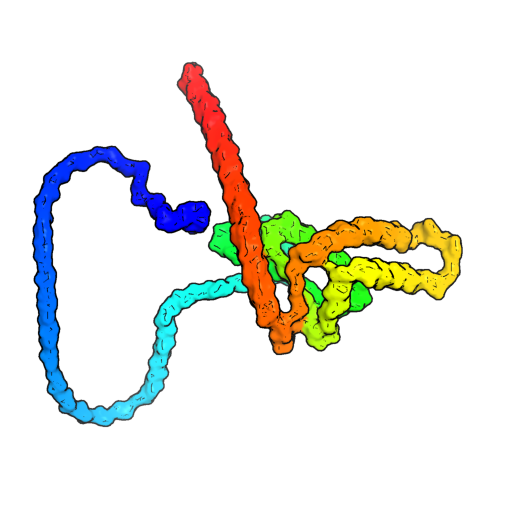.924 1.00 85.12 96 THR A O 1
ATOM 703 N N . PHE A 1 97 ? -15.542 -6.706 5.417 1.00 87.69 97 PHE A N 1
ATOM 704 C CA . PHE A 1 97 ? -14.840 -7.647 4.543 1.00 87.69 97 PHE A CA 1
ATOM 705 C C . PHE A 1 97 ? -13.326 -7.607 4.811 1.00 87.69 97 PHE A C 1
ATOM 707 O O . PHE A 1 97 ? -12.817 -6.533 5.145 1.00 87.69 97 PHE A O 1
ATOM 714 N N . PRO A 1 98 ? -12.594 -8.726 4.629 1.00 88.56 98 PRO A N 1
ATOM 715 C CA . PRO A 1 98 ? -11.138 -8.679 4.541 1.00 88.56 98 PRO A CA 1
ATOM 716 C C . PRO A 1 98 ? -10.734 -7.683 3.455 1.00 88.56 98 PRO A C 1
ATOM 718 O O . PRO A 1 98 ? -11.128 -7.828 2.300 1.00 88.56 98 PRO A O 1
ATOM 721 N N . THR A 1 99 ? -10.051 -6.609 3.851 1.00 91.31 99 THR A N 1
ATOM 722 C CA . THR A 1 99 ? -9.753 -5.480 2.964 1.00 91.31 99 THR A CA 1
ATOM 723 C C . THR A 1 99 ? -8.248 -5.315 2.857 1.00 91.31 99 THR A C 1
ATOM 725 O O . THR A 1 99 ? -7.580 -5.043 3.853 1.00 91.31 99 THR A O 1
ATOM 728 N N . VAL A 1 100 ? -7.739 -5.442 1.635 1.00 92.44 100 VAL A N 1
ATOM 729 C CA . VAL A 1 100 ? -6.324 -5.278 1.293 1.00 92.44 100 VAL A CA 1
ATOM 730 C C . VAL A 1 100 ? -6.171 -4.024 0.438 1.00 92.44 100 VAL A C 1
ATOM 732 O O . VAL A 1 100 ? -6.962 -3.781 -0.474 1.00 92.44 100 VAL A O 1
ATOM 735 N N . LEU A 1 101 ? -5.159 -3.212 0.730 1.00 92.88 101 LEU A N 1
ATOM 736 C CA . LEU A 1 101 ? -4.829 -2.031 -0.062 1.00 92.88 101 LEU A CA 1
ATOM 737 C C . LEU A 1 101 ? -3.819 -2.384 -1.152 1.00 92.88 101 LEU A C 1
ATOM 739 O O . LEU A 1 101 ? -2.686 -2.744 -0.852 1.00 92.88 101 LEU A O 1
ATOM 743 N N . ALA A 1 102 ? -4.193 -2.214 -2.416 1.00 94.25 102 ALA A N 1
ATOM 744 C CA . ALA A 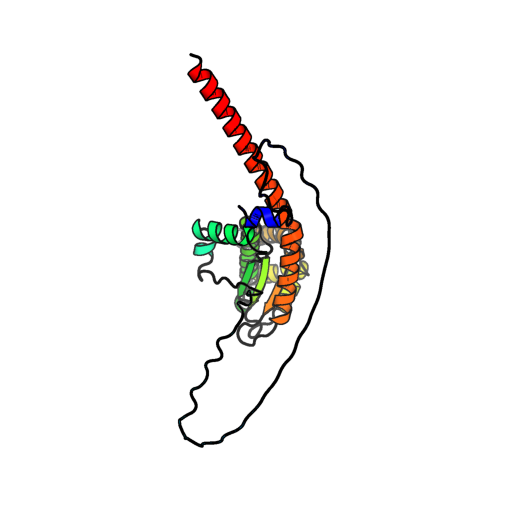1 102 ? -3.255 -2.296 -3.531 1.00 94.25 102 ALA A CA 1
ATOM 745 C C . ALA A 1 102 ? -2.635 -0.912 -3.790 1.00 94.25 102 ALA A C 1
ATOM 747 O O . ALA A 1 102 ? -3.293 -0.014 -4.319 1.00 94.25 102 ALA A O 1
ATOM 748 N N . PHE A 1 103 ? -1.372 -0.720 -3.408 1.00 93.88 103 PHE A N 1
ATOM 749 C CA . PHE A 1 103 ? -0.636 0.517 -3.664 1.00 93.88 103 PHE A CA 1
ATOM 750 C C . PHE A 1 103 ? 0.098 0.425 -5.002 1.00 93.88 103 PHE A C 1
ATOM 752 O O . PHE A 1 103 ? 1.151 -0.203 -5.108 1.00 93.88 103 PHE A O 1
ATOM 759 N N . VAL A 1 104 ? -0.478 1.037 -6.037 1.00 93.81 104 VAL A N 1
ATOM 760 C CA . VAL A 1 104 ? 0.034 0.953 -7.409 1.00 93.81 104 VAL A CA 1
ATOM 761 C C . VAL A 1 104 ? 1.170 1.950 -7.634 1.00 93.81 104 VAL A C 1
ATOM 763 O O . VAL A 1 104 ? 0.999 3.159 -7.488 1.00 93.81 104 VAL A O 1
ATOM 766 N N . ILE A 1 105 ? 2.325 1.437 -8.046 1.00 92.62 105 ILE A N 1
ATOM 767 C CA . ILE A 1 105 ? 3.557 2.188 -8.293 1.00 92.62 105 ILE A CA 1
ATOM 768 C C . ILE A 1 105 ? 3.879 2.150 -9.788 1.00 92.62 105 ILE A C 1
ATOM 770 O O . ILE A 1 105 ? 3.773 1.116 -10.443 1.00 92.62 105 ILE A O 1
ATOM 774 N N . ASP A 1 106 ? 4.303 3.287 -10.336 1.00 92.38 106 ASP A N 1
ATOM 775 C CA . ASP A 1 106 ? 4.731 3.406 -11.732 1.00 92.38 106 ASP A CA 1
ATOM 776 C C . ASP A 1 106 ? 6.213 3.005 -11.883 1.00 92.38 106 ASP A C 1
ATOM 778 O O . ASP A 1 106 ? 7.112 3.824 -11.659 1.00 92.38 106 ASP A O 1
ATOM 782 N N . THR A 1 107 ? 6.475 1.746 -12.256 1.00 91.81 107 THR A N 1
ATOM 783 C CA . THR A 1 107 ? 7.830 1.156 -12.284 1.00 91.81 107 THR A CA 1
ATOM 784 C C . THR A 1 107 ? 8.817 1.924 -13.177 1.00 91.81 107 THR A C 1
ATOM 786 O O . THR A 1 107 ? 9.895 2.272 -12.688 1.00 91.81 107 THR A O 1
ATOM 789 N N . PRO A 1 108 ? 8.481 2.315 -14.427 1.00 90.25 108 PRO A N 1
ATOM 790 C CA . PRO A 1 108 ? 9.386 3.095 -15.280 1.00 90.25 108 PRO A CA 1
ATOM 791 C C . PRO A 1 108 ? 9.807 4.449 -14.695 1.00 90.25 108 PRO A C 1
ATOM 793 O O . PRO A 1 108 ? 10.899 4.941 -14.982 1.00 90.25 108 PRO A O 1
ATOM 796 N N . ARG A 1 109 ? 8.957 5.080 -13.871 1.00 89.31 109 ARG A N 1
ATOM 797 C CA . ARG A 1 109 ? 9.310 6.343 -13.201 1.00 89.31 109 ARG A CA 1
ATOM 798 C C . ARG A 1 109 ? 10.281 6.114 -12.051 1.00 89.31 109 ARG A C 1
ATOM 800 O O . ARG A 1 109 ? 11.221 6.891 -11.907 1.00 89.31 109 ARG A O 1
ATOM 807 N N . CYS A 1 110 ? 10.072 5.053 -11.277 1.00 87.69 110 CYS A N 1
ATOM 808 C CA . CYS A 1 110 ? 10.984 4.643 -10.212 1.00 87.69 110 CYS A CA 1
ATOM 809 C C . CYS A 1 110 ? 12.358 4.241 -10.768 1.00 87.69 110 CYS A C 1
ATOM 811 O O . CYS A 1 110 ? 13.373 4.659 -10.224 1.00 87.69 110 CYS A O 1
ATOM 813 N N . ALA A 1 111 ? 12.396 3.538 -11.904 1.00 84.62 111 ALA A N 1
ATOM 814 C CA . ALA A 1 111 ? 13.641 3.157 -12.573 1.00 84.62 111 ALA A CA 1
ATOM 815 C C . ALA A 1 111 ? 14.477 4.364 -13.037 1.00 84.62 111 ALA A C 1
ATOM 817 O O . ALA A 1 111 ? 15.700 4.300 -13.089 1.00 84.62 111 ALA A O 1
ATOM 818 N N . ARG A 1 112 ? 13.829 5.491 -13.370 1.00 84.81 112 ARG A N 1
ATOM 819 C CA . ARG A 1 112 ? 14.526 6.712 -13.803 1.00 84.81 112 ARG A CA 1
ATOM 820 C C . ARG A 1 112 ? 15.223 7.442 -12.651 1.00 84.81 112 ARG A C 1
ATOM 822 O O . ARG A 1 112 ? 16.142 8.217 -12.899 1.00 84.81 112 ARG A O 1
ATOM 829 N N . SER A 1 113 ? 14.747 7.285 -11.416 1.00 83.62 113 SER A N 1
ATOM 830 C CA . SER A 1 113 ? 15.271 8.023 -10.268 1.00 83.62 113 SER A CA 1
ATOM 831 C C . SER A 1 113 ? 15.011 7.282 -8.960 1.00 83.62 113 SER A C 1
ATOM 833 O O . SER A 1 113 ? 13.867 7.165 -8.513 1.00 83.62 113 SER A O 1
ATOM 835 N N . VAL A 1 114 ? 16.099 6.905 -8.286 1.00 83.31 114 VAL A N 1
ATOM 836 C CA . VAL A 1 114 ? 16.096 6.285 -6.951 1.00 83.31 114 VAL A CA 1
ATOM 837 C C . VAL A 1 114 ? 15.350 7.155 -5.927 1.00 83.31 114 VAL A C 1
ATOM 839 O O . VAL A 1 114 ? 14.583 6.655 -5.107 1.00 83.31 114 VAL A O 1
ATOM 842 N N . HIS A 1 115 ? 15.473 8.483 -6.021 1.00 83.00 115 HIS A N 1
ATOM 843 C CA . HIS A 1 115 ? 14.739 9.417 -5.157 1.00 83.00 115 HIS A CA 1
ATOM 844 C C . HIS A 1 115 ? 13.216 9.340 -5.338 1.00 83.00 115 HIS A C 1
ATOM 846 O O . HIS A 1 115 ? 12.462 9.506 -4.375 1.00 83.00 115 HIS A O 1
ATOM 852 N N . THR A 1 116 ? 12.748 9.072 -6.562 1.00 87.75 116 THR A N 1
ATOM 853 C CA . THR A 1 116 ? 11.315 8.880 -6.844 1.00 87.75 116 THR A CA 1
ATOM 854 C C . THR A 1 116 ? 10.814 7.591 -6.206 1.00 87.75 116 THR A C 1
ATOM 856 O O . THR A 1 116 ? 9.752 7.591 -5.584 1.00 87.75 116 THR A O 1
ATOM 859 N N . PHE A 1 117 ? 11.602 6.516 -6.293 1.00 87.06 117 PHE A N 1
ATOM 860 C CA . PHE A 1 117 ? 11.301 5.264 -5.608 1.00 87.06 117 PHE A CA 1
ATOM 861 C C . PHE A 1 117 ? 11.202 5.461 -4.088 1.00 87.06 117 PHE A C 1
ATOM 863 O O . PHE A 1 117 ? 10.168 5.150 -3.500 1.00 87.06 117 PHE A O 1
ATOM 870 N N . MET A 1 118 ? 12.212 6.081 -3.469 1.00 84.69 118 MET A N 1
ATOM 871 C CA . MET A 1 118 ? 12.210 6.350 -2.029 1.00 84.69 118 MET A CA 1
ATOM 872 C C . MET A 1 118 ? 10.998 7.183 -1.588 1.00 84.69 118 MET A C 1
ATOM 874 O O . MET A 1 118 ? 10.361 6.875 -0.582 1.00 84.69 118 MET A O 1
ATOM 878 N N . SER A 1 119 ? 10.654 8.227 -2.345 1.00 87.38 119 SER A N 1
ATOM 879 C CA . SER A 1 119 ? 9.509 9.088 -2.026 1.00 87.38 119 SER A CA 1
ATOM 880 C C . SER A 1 119 ? 8.185 8.320 -2.099 1.00 87.38 119 SER A C 1
ATOM 882 O O . SER A 1 119 ? 7.351 8.449 -1.203 1.00 87.38 119 SER A O 1
ATOM 884 N N . ASN A 1 120 ? 8.011 7.474 -3.122 1.00 89.88 120 ASN A N 1
ATOM 885 C CA . ASN A 1 120 ? 6.842 6.599 -3.249 1.00 89.88 120 ASN A CA 1
ATOM 886 C C . ASN A 1 120 ? 6.758 5.592 -2.099 1.00 89.88 120 ASN A C 1
ATOM 888 O O . ASN A 1 120 ? 5.672 5.339 -1.584 1.00 89.88 120 ASN A O 1
ATOM 892 N N . MET A 1 121 ? 7.892 5.045 -1.668 1.00 87.69 121 MET A N 1
ATOM 893 C CA . MET A 1 121 ? 7.936 4.076 -0.577 1.00 87.69 121 MET A CA 1
ATOM 894 C C . MET A 1 121 ? 7.619 4.703 0.781 1.00 87.69 121 MET A C 1
ATOM 896 O O . MET A 1 121 ? 6.834 4.150 1.550 1.00 87.69 121 MET A O 1
ATOM 900 N N . LEU A 1 122 ? 8.142 5.898 1.058 1.00 87.62 122 LEU A N 1
ATOM 901 C CA . LEU A 1 122 ? 7.761 6.671 2.243 1.00 87.62 122 LEU A CA 1
ATOM 902 C C . LEU A 1 122 ? 6.268 7.017 2.229 1.00 87.62 122 LEU A C 1
ATOM 904 O O . LEU A 1 122 ? 5.608 6.976 3.270 1.00 87.62 122 LEU A O 1
ATOM 908 N N . TYR A 1 123 ? 5.713 7.313 1.052 1.00 89.31 123 TYR A N 1
ATOM 909 C CA . TYR A 1 123 ? 4.280 7.537 0.909 1.00 89.31 123 TYR A CA 1
ATOM 910 C C . TYR A 1 123 ? 3.482 6.267 1.225 1.00 89.31 123 TYR A C 1
ATOM 912 O O . TYR A 1 123 ? 2.546 6.326 2.025 1.00 89.31 123 TYR A O 1
ATOM 920 N N . ALA A 1 124 ? 3.884 5.120 0.673 1.00 89.69 124 ALA A N 1
ATOM 921 C CA . ALA A 1 124 ? 3.283 3.817 0.955 1.00 89.69 124 ALA A CA 1
ATOM 922 C C . ALA A 1 124 ? 3.332 3.493 2.461 1.00 89.69 124 ALA A C 1
ATOM 924 O O . ALA A 1 124 ? 2.324 3.115 3.054 1.00 89.69 124 ALA A O 1
ATOM 925 N N . CYS A 1 125 ? 4.461 3.761 3.119 1.00 87.25 125 CYS A N 1
ATOM 926 C CA . CYS A 1 125 ? 4.600 3.654 4.572 1.00 87.25 125 CYS A CA 1
ATOM 927 C C . CYS A 1 125 ? 3.590 4.531 5.317 1.00 87.25 125 CYS A C 1
ATOM 929 O O . CYS A 1 125 ? 2.855 4.061 6.189 1.00 87.25 125 CYS A O 1
ATOM 931 N N . SER A 1 126 ? 3.468 5.798 4.917 1.00 88.69 126 SER A N 1
ATOM 932 C CA . SER A 1 126 ? 2.494 6.712 5.515 1.00 88.69 126 SER A CA 1
ATOM 933 C C . SER A 1 126 ? 1.045 6.229 5.348 1.00 88.69 126 SER A C 1
ATOM 935 O O . SER A 1 126 ? 0.219 6.441 6.241 1.00 88.69 126 SER A O 1
ATOM 937 N N . MET A 1 127 ? 0.740 5.559 4.230 1.00 87.75 127 MET A N 1
ATOM 938 C CA . MET A 1 127 ? -0.563 4.956 3.949 1.00 87.75 127 MET A CA 1
ATOM 939 C C . MET A 1 127 ? -0.830 3.748 4.829 1.00 87.75 127 MET A C 1
ATOM 941 O O . MET A 1 127 ? -1.892 3.695 5.450 1.00 87.75 127 MET A O 1
ATOM 945 N N . LEU A 1 128 ? 0.135 2.833 4.942 1.00 87.31 128 LEU A N 1
ATOM 946 C CA . LEU A 1 128 ? 0.016 1.644 5.780 1.00 87.31 128 LEU A CA 1
ATOM 947 C C . LEU A 1 128 ? -0.317 2.029 7.226 1.00 87.31 128 LEU A C 1
ATOM 949 O O . LEU A 1 128 ? -1.288 1.534 7.796 1.00 87.31 128 LEU A O 1
ATOM 953 N N . TYR A 1 129 ? 0.418 2.986 7.801 1.00 84.94 129 TYR A N 1
ATOM 954 C CA . TYR A 1 129 ? 0.182 3.431 9.178 1.00 84.94 129 TYR A CA 1
ATOM 955 C C . TYR A 1 129 ? -1.148 4.163 9.372 1.00 84.94 129 TYR A C 1
ATOM 957 O O . TYR A 1 129 ? -1.751 4.079 10.447 1.00 84.94 129 TYR A O 1
ATOM 965 N N . ARG A 1 130 ? -1.609 4.901 8.356 1.00 85.31 130 ARG A N 1
ATOM 966 C CA . ARG A 1 130 ? -2.864 5.656 8.427 1.00 85.31 130 ARG A CA 1
ATOM 967 C C . ARG A 1 130 ? -4.079 4.756 8.272 1.00 85.31 130 ARG A C 1
ATOM 969 O O . ARG A 1 130 ? -5.017 4.876 9.055 1.00 85.31 130 ARG A O 1
ATOM 976 N N . ALA A 1 131 ? -4.069 3.893 7.262 1.00 83.81 131 ALA A N 1
ATOM 977 C CA . ALA A 1 131 ? -5.178 2.997 6.981 1.00 83.81 131 ALA A CA 1
ATOM 978 C C . ALA A 1 131 ? -5.216 1.811 7.950 1.00 83.81 131 ALA A C 1
ATOM 980 O O . ALA A 1 131 ? -6.299 1.327 8.266 1.00 83.81 131 ALA A O 1
ATOM 981 N N . ARG A 1 132 ? -4.048 1.387 8.458 1.00 84.38 132 ARG A N 1
ATOM 982 C CA . ARG A 1 132 ? -3.873 0.198 9.306 1.00 84.38 132 ARG A CA 1
ATOM 983 C C . ARG A 1 132 ? -4.408 -1.073 8.650 1.00 84.38 132 ARG A C 1
ATOM 985 O O . ARG A 1 132 ? -4.889 -1.952 9.343 1.00 84.38 132 ARG A O 1
ATOM 992 N N . LEU A 1 133 ? -4.352 -1.153 7.327 1.00 88.00 133 LEU A N 1
ATOM 993 C CA . LEU A 1 133 ? -4.760 -2.327 6.562 1.00 88.00 133 LEU A CA 1
ATOM 994 C C . LEU A 1 133 ? -3.524 -2.978 5.951 1.00 88.00 133 LEU A C 1
ATOM 996 O O . LEU A 1 133 ? -2.594 -2.242 5.613 1.00 88.00 133 LEU A O 1
ATOM 1000 N N . PRO A 1 134 ? -3.511 -4.306 5.755 1.00 89.88 134 PRO A N 1
ATOM 1001 C CA . PRO A 1 134 ? -2.501 -4.962 4.941 1.00 89.88 134 PRO A CA 1
ATOM 1002 C C . PRO A 1 134 ? -2.455 -4.318 3.562 1.00 89.88 134 PRO A C 1
ATOM 1004 O O . PRO A 1 134 ? -3.488 -4.023 2.951 1.00 89.88 134 PRO A O 1
ATOM 1007 N N . MET A 1 135 ? -1.241 -4.059 3.098 1.00 90.88 135 MET A N 1
ATOM 1008 C CA . MET A 1 135 ? -0.991 -3.359 1.851 1.00 90.88 135 MET A CA 1
ATOM 1009 C C . MET A 1 135 ? -0.058 -4.193 0.989 1.00 90.88 135 MET A C 1
ATOM 1011 O O . MET A 1 135 ? 0.943 -4.720 1.470 1.00 90.88 135 MET A O 1
ATOM 1015 N N . VAL A 1 136 ? -0.384 -4.263 -0.294 1.00 93.12 136 VAL A N 1
ATOM 1016 C CA . VAL A 1 136 ? 0.428 -4.888 -1.330 1.00 93.12 136 VAL A CA 1
ATOM 1017 C C . VAL A 1 136 ? 0.941 -3.786 -2.246 1.00 93.12 136 VAL A C 1
ATOM 1019 O O . VAL A 1 136 ? 0.158 -3.035 -2.832 1.00 93.12 136 VAL A O 1
ATOM 1022 N N . CYS A 1 137 ? 2.259 -3.674 -2.367 1.00 93.12 137 CYS A N 1
ATOM 1023 C CA . CYS A 1 137 ? 2.912 -2.784 -3.317 1.00 93.12 137 CYS A CA 1
ATOM 1024 C C . CYS A 1 137 ? 2.877 -3.416 -4.714 1.00 93.12 137 CYS A C 1
ATOM 1026 O O . CYS A 1 137 ? 3.538 -4.420 -4.974 1.00 93.12 137 CYS A O 1
ATOM 1028 N N . VAL A 1 138 ? 2.115 -2.814 -5.621 1.00 94.38 138 VAL A N 1
ATOM 1029 C CA . VAL A 1 138 ? 1.915 -3.311 -6.984 1.00 94.38 138 VAL A CA 1
ATOM 1030 C C . VAL A 1 138 ? 2.777 -2.496 -7.941 1.00 94.38 138 VAL A C 1
ATOM 1032 O O . VAL A 1 138 ? 2.463 -1.349 -8.258 1.00 94.38 138 VAL A O 1
ATOM 1035 N N . LEU A 1 139 ? 3.878 -3.080 -8.399 1.00 93.75 139 LEU A N 1
ATOM 1036 C CA . LEU A 1 139 ? 4.793 -2.480 -9.366 1.00 93.75 139 LEU A CA 1
ATOM 1037 C C . LEU A 1 139 ? 4.207 -2.654 -10.768 1.00 93.75 139 LEU A C 1
ATOM 1039 O O . LEU A 1 139 ? 4.347 -3.705 -11.383 1.00 93.75 139 LEU A O 1
ATOM 1043 N N . ASN A 1 140 ? 3.512 -1.632 -11.264 1.00 93.00 140 ASN A N 1
ATOM 1044 C CA . ASN A 1 140 ? 2.826 -1.689 -12.551 1.00 93.00 140 ASN A CA 1
ATOM 1045 C C . ASN A 1 140 ? 3.773 -1.346 -13.715 1.00 93.00 140 ASN A C 1
ATOM 1047 O O . ASN A 1 140 ? 4.765 -0.631 -13.537 1.00 93.00 140 ASN A O 1
ATOM 1051 N N . LYS A 1 141 ? 3.392 -1.764 -14.924 1.00 92.94 141 LYS A N 1
ATOM 1052 C CA . LYS A 1 141 ? 4.093 -1.540 -16.199 1.00 92.94 141 LYS A CA 1
ATOM 1053 C C . LYS A 1 141 ? 5.424 -2.286 -16.311 1.00 92.94 141 LYS A C 1
ATOM 1055 O O . LYS A 1 141 ? 6.405 -1.742 -16.831 1.00 92.94 141 LYS A O 1
ATOM 1060 N N . THR A 1 142 ? 5.454 -3.528 -15.833 1.00 90.88 142 THR A N 1
ATOM 1061 C CA . THR A 1 142 ? 6.619 -4.418 -15.976 1.00 90.88 142 THR A CA 1
ATOM 1062 C C . THR A 1 142 ? 6.965 -4.736 -17.433 1.00 90.88 142 THR A C 1
ATOM 1064 O O . THR A 1 142 ? 8.109 -5.064 -17.732 1.00 90.88 142 THR A O 1
ATOM 1067 N N . ASP A 1 143 ? 6.018 -4.550 -18.356 1.00 90.06 143 ASP A N 1
ATOM 1068 C CA . ASP A 1 143 ? 6.219 -4.665 -19.804 1.00 90.06 143 ASP A CA 1
ATOM 1069 C C . ASP A 1 143 ? 7.191 -3.619 -20.377 1.00 90.06 143 ASP A C 1
ATOM 1071 O O . ASP A 1 143 ? 7.812 -3.861 -21.412 1.00 90.06 143 ASP A O 1
ATOM 1075 N N . VAL A 1 144 ? 7.346 -2.467 -19.712 1.00 89.69 144 VAL A N 1
ATOM 1076 C CA . VAL A 1 144 ? 8.265 -1.399 -20.142 1.00 89.69 144 VAL A CA 1
ATOM 1077 C C . VAL A 1 144 ? 9.619 -1.520 -19.447 1.00 89.69 144 VAL A C 1
ATOM 1079 O O . VAL A 1 144 ? 10.659 -1.393 -20.091 1.00 89.69 144 VAL A O 1
ATOM 1082 N N . VAL A 1 145 ? 9.611 -1.728 -18.127 1.00 89.00 145 VAL A N 1
ATOM 1083 C CA . VAL A 1 145 ? 10.816 -1.915 -17.309 1.00 89.00 145 VAL A CA 1
ATOM 1084 C C . VAL A 1 145 ? 10.541 -3.017 -16.295 1.00 89.00 145 VAL A C 1
ATOM 1086 O O . VAL A 1 145 ? 9.596 -2.903 -15.519 1.00 89.00 145 VAL A O 1
ATOM 1089 N N . GLY A 1 146 ? 11.380 -4.054 -16.275 1.00 87.31 146 GLY A N 1
ATOM 1090 C CA . GLY A 1 146 ? 11.246 -5.155 -15.320 1.00 87.31 146 GLY A CA 1
ATOM 1091 C C . GLY A 1 146 ? 11.383 -4.692 -13.866 1.00 87.31 146 GLY A C 1
ATOM 1092 O O . GLY A 1 146 ? 12.137 -3.768 -13.571 1.00 87.31 146 GLY A O 1
ATOM 1093 N N . SER A 1 147 ? 10.675 -5.351 -12.948 1.00 85.25 147 SER A N 1
ATOM 1094 C CA . SER A 1 147 ? 10.640 -5.006 -11.517 1.00 85.25 147 SER A CA 1
ATOM 1095 C C . SER A 1 147 ? 11.863 -5.463 -10.712 1.00 85.25 147 SER A C 1
ATOM 1097 O O . SER A 1 147 ? 11.974 -5.094 -9.547 1.00 85.25 147 SER A O 1
ATOM 1099 N N . GLY A 1 148 ? 12.793 -6.220 -11.306 1.00 85.56 148 GLY A N 1
ATOM 1100 C CA . GLY A 1 148 ? 13.903 -6.854 -10.578 1.00 85.56 148 GLY A CA 1
ATOM 1101 C C . GLY A 1 148 ? 14.806 -5.884 -9.805 1.00 85.56 148 GLY A C 1
ATOM 1102 O O . GLY A 1 148 ? 15.230 -6.199 -8.700 1.00 85.56 148 GLY A O 1
ATOM 1103 N N . PHE A 1 149 ? 15.023 -4.666 -10.313 1.00 83.62 149 PHE A N 1
ATOM 1104 C CA . PHE A 1 149 ? 15.811 -3.652 -9.594 1.00 83.62 149 PHE A CA 1
ATOM 1105 C C . PHE A 1 149 ? 15.146 -3.212 -8.278 1.00 83.62 149 PHE A C 1
ATOM 1107 O O . PHE A 1 149 ? 15.826 -2.824 -7.336 1.00 83.62 149 PHE A O 1
ATOM 1114 N N . VAL A 1 150 ? 13.811 -3.265 -8.197 1.00 83.06 150 VAL A N 1
ATOM 1115 C CA . VAL A 1 150 ? 13.079 -2.931 -6.969 1.00 83.06 150 VAL A CA 1
ATOM 1116 C C . VAL A 1 150 ? 13.242 -4.037 -5.940 1.00 83.06 150 VAL A C 1
ATOM 1118 O O . VAL A 1 150 ? 13.391 -3.753 -4.757 1.00 83.06 150 VAL A O 1
ATOM 1121 N N . GLU A 1 151 ? 13.219 -5.293 -6.379 1.00 81.31 151 GLU A N 1
ATOM 1122 C CA . GLU A 1 151 ? 13.466 -6.434 -5.498 1.00 81.31 151 GLU A CA 1
ATOM 1123 C C . GLU A 1 151 ? 14.879 -6.385 -4.923 1.00 81.31 151 GLU A C 1
ATOM 1125 O O . GLU A 1 151 ? 15.046 -6.595 -3.723 1.00 81.31 151 GLU A O 1
ATOM 1130 N N . GLU A 1 152 ? 15.862 -6.035 -5.753 1.00 84.31 152 GLU A N 1
ATOM 1131 C CA . GLU A 1 152 ? 17.246 -5.821 -5.339 1.00 84.31 152 GLU A CA 1
ATOM 1132 C C . GLU A 1 152 ? 17.343 -4.682 -4.318 1.00 84.31 152 GLU A C 1
ATOM 1134 O O . GLU A 1 152 ? 17.789 -4.914 -3.203 1.00 84.31 152 GLU A O 1
ATOM 1139 N N . TRP A 1 153 ? 16.792 -3.498 -4.602 1.00 83.75 153 TRP A N 1
ATOM 1140 C CA . TRP A 1 153 ? 16.833 -2.369 -3.660 1.00 83.75 153 TRP A CA 1
ATOM 1141 C C . TRP A 1 153 ? 16.069 -2.596 -2.352 1.00 83.75 153 TRP A C 1
ATOM 1143 O O . TRP A 1 153 ? 16.374 -1.962 -1.344 1.00 83.75 153 TRP A O 1
ATOM 1153 N N . MET A 1 154 ? 15.033 -3.437 -2.364 1.00 80.44 154 MET A N 1
ATOM 1154 C CA . MET A 1 154 ? 14.242 -3.744 -1.170 1.00 80.44 154 MET A CA 1
ATOM 1155 C C . MET A 1 154 ? 14.795 -4.915 -0.355 1.00 80.44 154 MET A C 1
ATOM 1157 O O . MET A 1 154 ? 14.379 -5.073 0.790 1.00 80.44 154 MET A O 1
ATOM 1161 N N . SER A 1 155 ? 15.665 -5.745 -0.935 1.00 80.44 155 SER A N 1
ATOM 1162 C CA . SER A 1 155 ? 16.247 -6.922 -0.267 1.00 80.44 155 SER A CA 1
ATOM 1163 C C . SER A 1 155 ? 17.718 -6.723 0.084 1.00 80.44 155 SER A C 1
ATOM 1165 O O . SER A 1 155 ? 18.190 -7.267 1.078 1.00 80.44 155 SER A O 1
ATOM 1167 N N . ASP A 1 156 ? 18.435 -5.960 -0.737 1.00 81.00 156 ASP A N 1
ATOM 1168 C CA . ASP A 1 156 ? 19.826 -5.590 -0.548 1.00 81.00 156 ASP A CA 1
ATOM 1169 C C . ASP A 1 156 ? 19.942 -4.079 -0.340 1.00 81.00 156 ASP A C 1
ATOM 1171 O O . ASP A 1 156 ? 19.952 -3.259 -1.263 1.00 81.00 156 ASP A O 1
ATOM 1175 N N . PHE A 1 157 ? 20.059 -3.728 0.930 1.00 75.00 157 PHE A N 1
ATOM 1176 C CA . PHE A 1 157 ? 20.238 -2.369 1.393 1.00 75.00 157 PHE A CA 1
ATOM 1177 C C . PHE A 1 157 ? 21.526 -1.705 0.886 1.00 75.00 157 PHE A C 1
ATOM 1179 O O . PHE A 1 157 ? 21.528 -0.492 0.655 1.00 75.00 157 PHE A O 1
ATOM 1186 N N . GLU A 1 158 ? 22.616 -2.462 0.718 1.00 77.50 158 GLU A N 1
ATOM 1187 C CA . GLU A 1 158 ? 23.890 -1.910 0.244 1.00 77.50 158 GLU A CA 1
ATOM 1188 C C . GLU A 1 158 ? 23.756 -1.465 -1.214 1.00 77.50 158 GLU A C 1
ATOM 1190 O O . GLU A 1 158 ? 24.128 -0.336 -1.540 1.00 77.50 158 GLU A O 1
ATOM 1195 N N . SER A 1 159 ? 23.093 -2.280 -2.045 1.00 81.81 159 SER A N 1
ATOM 1196 C CA . SER A 1 159 ? 22.781 -1.931 -3.438 1.00 81.81 159 SER A CA 1
ATOM 1197 C C . SER A 1 159 ? 21.951 -0.642 -3.548 1.00 81.81 159 SER A C 1
ATOM 1199 O O . SER A 1 159 ? 22.200 0.210 -4.405 1.00 81.81 159 SER A O 1
ATOM 1201 N N . PHE A 1 160 ? 20.984 -0.449 -2.643 1.00 80.38 160 PHE A N 1
ATOM 1202 C CA . PHE A 1 160 ? 20.149 0.749 -2.615 1.00 80.38 160 PHE A CA 1
ATOM 1203 C C . PHE A 1 160 ? 20.938 1.989 -2.178 1.00 80.38 160 PHE A C 1
ATOM 1205 O O . PHE A 1 160 ? 20.737 3.074 -2.732 1.00 80.38 160 PHE A O 1
ATOM 1212 N N . GLN A 1 161 ? 21.838 1.846 -1.199 1.00 78.25 161 GLN A N 1
ATOM 1213 C CA . GLN A 1 161 ? 22.720 2.938 -0.786 1.00 78.25 161 GLN A CA 1
ATOM 1214 C C . GLN A 1 161 ? 23.688 3.342 -1.892 1.00 78.25 161 GLN A C 1
ATOM 1216 O O . GLN A 1 161 ? 23.849 4.536 -2.123 1.00 78.25 161 GLN A O 1
ATOM 1221 N N . GLU A 1 162 ? 24.289 2.380 -2.589 1.00 82.81 162 GLU A N 1
ATOM 1222 C CA . GLU A 1 162 ? 25.191 2.653 -3.708 1.00 82.81 162 GLU A CA 1
ATOM 1223 C C . GLU A 1 162 ? 24.456 3.397 -4.830 1.00 82.81 162 GLU A C 1
ATOM 1225 O O . GLU A 1 162 ? 24.883 4.473 -5.245 1.00 82.81 162 GLU A O 1
ATOM 1230 N N . ALA A 1 163 ? 23.272 2.916 -5.225 1.00 80.75 163 ALA A N 1
ATOM 1231 C CA . ALA A 1 163 ? 22.447 3.571 -6.241 1.00 80.75 163 ALA A CA 1
ATOM 1232 C C . ALA A 1 163 ? 22.048 5.010 -5.855 1.00 80.75 163 ALA A C 1
ATOM 1234 O O . ALA A 1 163 ? 21.902 5.890 -6.710 1.00 80.75 163 ALA A O 1
ATOM 1235 N N . LEU A 1 164 ? 21.851 5.267 -4.562 1.00 78.06 164 LEU A N 1
ATOM 1236 C CA . LEU A 1 164 ? 21.557 6.596 -4.045 1.00 78.06 164 LEU A CA 1
ATOM 1237 C C . LEU A 1 164 ? 22.799 7.497 -4.008 1.00 78.06 164 LEU A C 1
ATOM 1239 O O . LEU A 1 164 ? 22.707 8.671 -4.383 1.00 78.06 164 LEU A O 1
ATOM 1243 N N . ASP A 1 165 ? 23.931 6.975 -3.540 1.00 77.25 165 ASP A N 1
ATOM 1244 C CA . ASP A 1 165 ? 25.194 7.703 -3.492 1.00 7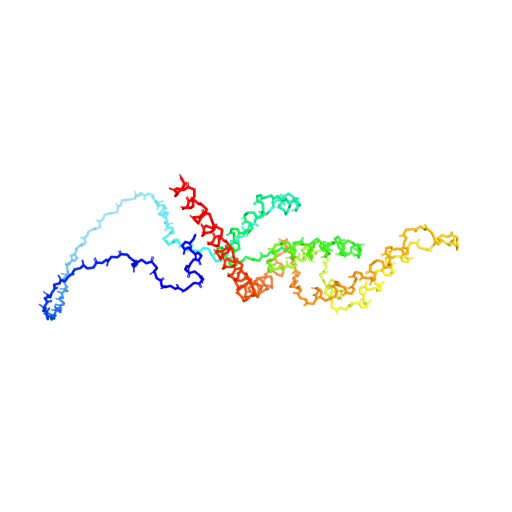7.25 165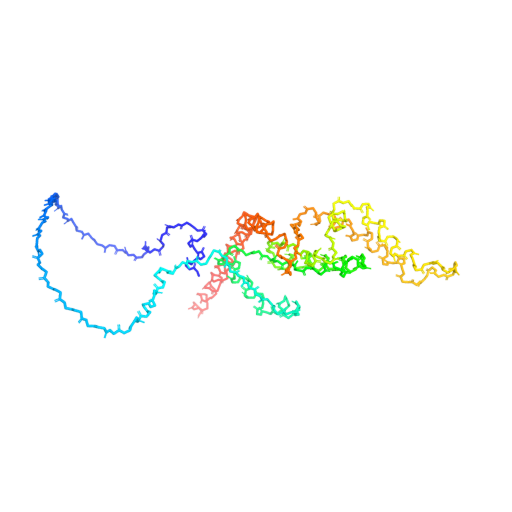 ASP A CA 1
ATOM 1245 C C . ASP A 1 165 ? 25.604 8.096 -4.927 1.00 77.25 165 ASP A C 1
ATOM 1247 O O . ASP A 1 165 ? 25.912 9.266 -5.151 1.00 77.25 165 ASP A O 1
ATOM 1251 N N . ASP A 1 166 ? 25.426 7.220 -5.922 1.00 78.94 166 ASP A N 1
ATOM 1252 C CA . ASP A 1 166 ? 25.603 7.514 -7.354 1.00 78.94 166 ASP A CA 1
ATOM 1253 C C . ASP A 1 166 ? 24.638 8.595 -7.872 1.00 78.94 166 ASP A C 1
ATOM 1255 O O . ASP A 1 166 ? 25.031 9.544 -8.569 1.00 78.94 166 ASP A O 1
ATOM 1259 N N . ALA A 1 167 ? 23.359 8.504 -7.494 1.00 73.06 167 ALA A N 1
ATOM 1260 C CA . ALA A 1 167 ? 22.361 9.514 -7.843 1.00 73.06 167 ALA A CA 1
ATOM 1261 C C . ALA A 1 167 ? 22.698 10.894 -7.245 1.00 73.06 167 ALA A C 1
ATOM 1263 O O . ALA A 1 167 ? 22.414 11.919 -7.866 1.00 73.06 167 ALA A O 1
ATOM 1264 N N . SER A 1 168 ? 23.340 10.934 -6.073 1.00 67.00 168 SER A N 1
ATOM 1265 C CA . SER A 1 168 ? 23.769 12.173 -5.414 1.00 67.00 168 SER A CA 1
ATOM 1266 C C . SER A 1 168 ? 25.136 12.686 -5.902 1.00 67.00 168 SER A C 1
ATOM 1268 O O . SER A 1 168 ? 25.334 13.900 -6.024 1.00 67.00 168 SER A O 1
ATOM 1270 N N . GLY A 1 169 ? 26.055 11.779 -6.250 1.00 57.06 169 GLY A N 1
ATOM 1271 C CA . GLY A 1 169 ? 27.427 12.051 -6.686 1.00 57.06 169 GLY A CA 1
ATOM 1272 C C . GLY A 1 169 ? 27.538 12.485 -8.147 1.00 57.06 169 GLY A C 1
ATOM 1273 O O . GLY A 1 169 ? 28.414 13.286 -8.478 1.00 57.06 169 GLY A O 1
ATOM 1274 N N . SER A 1 170 ? 26.590 12.089 -9.003 1.00 50.25 170 SER A N 1
ATOM 1275 C CA . SER A 1 170 ? 26.506 12.531 -10.410 1.00 50.25 170 SER A CA 1
ATOM 1276 C C . SER A 1 170 ? 26.206 14.032 -10.589 1.00 50.25 170 SER A C 1
ATOM 1278 O O . SER A 1 170 ? 26.300 14.562 -11.694 1.00 50.25 170 SER A O 1
ATOM 1280 N N . SER A 1 171 ? 25.915 14.759 -9.502 1.00 48.44 171 SER A N 1
ATOM 1281 C CA . SER A 1 171 ? 25.822 16.227 -9.498 1.00 48.44 171 SER A CA 1
ATOM 1282 C C . SER A 1 171 ? 27.163 16.954 -9.274 1.00 48.44 171 SER A C 1
ATOM 1284 O O . SER A 1 171 ? 27.188 18.184 -9.297 1.00 48.44 171 SER A O 1
ATOM 1286 N N . SER A 1 172 ? 28.277 16.226 -9.094 1.00 44.59 172 SER A N 1
ATOM 1287 C CA . SER A 1 172 ? 29.599 16.789 -8.758 1.00 44.59 172 SER A CA 1
ATOM 1288 C C . SER A 1 172 ? 30.692 16.639 -9.831 1.00 44.59 172 SER A C 1
ATOM 1290 O O . SER A 1 172 ? 31.859 16.908 -9.555 1.00 44.59 172 SER A O 1
ATOM 1292 N N . GLU A 1 173 ? 30.354 16.303 -11.082 1.00 42.53 173 GLU A N 1
ATOM 1293 C CA . GLU A 1 173 ? 31.348 16.163 -12.169 1.00 42.53 173 GLU A CA 1
ATOM 1294 C C . GLU A 1 173 ? 31.778 17.501 -12.823 1.00 42.53 173 GLU A C 1
ATOM 1296 O O . GLU A 1 173 ? 32.214 17.544 -13.969 1.00 42.53 173 GLU A O 1
ATOM 1301 N N . TYR A 1 174 ? 31.686 18.620 -12.098 1.00 39.97 174 TYR A N 1
ATOM 1302 C CA . TYR A 1 174 ? 32.427 19.849 -12.403 1.00 39.97 174 TYR A CA 1
ATOM 1303 C C . TYR A 1 174 ? 32.894 20.471 -11.087 1.00 39.97 174 TYR A C 1
ATOM 1305 O O . TYR A 1 174 ? 32.088 20.919 -10.275 1.00 39.97 174 TYR A O 1
ATOM 1313 N N . GLY A 1 175 ? 34.209 20.432 -10.869 1.00 42.09 175 GLY A N 1
ATOM 1314 C CA . GLY A 1 175 ? 34.835 20.753 -9.594 1.00 42.09 175 GLY A CA 1
ATOM 1315 C C . GLY A 1 175 ? 34.544 22.162 -9.086 1.00 42.09 175 GLY A C 1
ATOM 1316 O O . GLY A 1 175 ? 34.727 23.140 -9.805 1.00 42.09 175 GLY A O 1
ATOM 1317 N N . ASP A 1 176 ? 34.181 22.241 -7.809 1.00 34.81 176 ASP A N 1
ATOM 1318 C CA . ASP A 1 176 ? 34.498 23.377 -6.953 1.00 34.81 176 ASP A CA 1
ATOM 1319 C C . ASP A 1 176 ? 34.493 22.915 -5.485 1.00 34.81 176 ASP A C 1
ATOM 1321 O O . ASP A 1 176 ? 33.450 22.598 -4.911 1.00 34.81 176 ASP A O 1
ATOM 1325 N N . GLU A 1 177 ? 35.672 22.878 -4.859 1.00 40.56 177 GLU A N 1
ATOM 1326 C CA . GLU A 1 177 ? 35.856 22.614 -3.421 1.00 40.56 177 GLU A CA 1
ATOM 1327 C C . GLU A 1 177 ? 35.260 23.729 -2.525 1.00 40.56 177 GLU A C 1
ATOM 1329 O O . GLU A 1 177 ? 35.419 23.705 -1.305 1.00 40.56 177 GLU A O 1
ATOM 1334 N N . ALA A 1 178 ? 34.539 24.704 -3.092 1.00 37.19 178 ALA A N 1
ATOM 1335 C CA . ALA A 1 178 ? 33.908 25.804 -2.365 1.00 37.19 178 ALA A CA 1
ATOM 1336 C C . ALA A 1 178 ? 32.389 25.642 -2.120 1.00 37.19 178 ALA A C 1
ATOM 1338 O O . ALA A 1 178 ? 31.772 26.533 -1.535 1.00 37.19 178 ALA A O 1
ATOM 1339 N N . ALA A 1 179 ? 31.768 24.516 -2.497 1.00 40.84 179 ALA A N 1
ATOM 1340 C CA . ALA A 1 179 ? 30.321 24.297 -2.353 1.00 40.84 179 ALA A CA 1
ATOM 1341 C C . ALA A 1 179 ? 29.920 23.348 -1.202 1.00 40.84 179 ALA A C 1
ATOM 1343 O O . ALA A 1 179 ? 28.908 22.652 -1.287 1.00 40.84 179 ALA A O 1
ATOM 1344 N N . ALA A 1 180 ? 30.628 23.378 -0.069 1.00 40.47 180 ALA A N 1
ATOM 1345 C CA . ALA A 1 180 ? 30.228 22.714 1.186 1.00 40.47 180 ALA A CA 1
ATOM 1346 C C . ALA A 1 180 ? 28.956 23.315 1.847 1.00 40.47 180 ALA A C 1
ATOM 1348 O O . ALA A 1 180 ? 28.776 23.242 3.061 1.00 40.47 180 ALA A O 1
ATOM 1349 N N . GLY A 1 181 ? 28.074 23.945 1.064 1.00 40.28 181 GLY A N 1
ATOM 1350 C CA . GLY A 1 181 ? 26.928 24.712 1.552 1.00 40.28 181 GLY A CA 1
ATOM 1351 C C . GLY A 1 181 ? 25.662 24.641 0.695 1.00 40.28 181 GLY A C 1
ATOM 1352 O O . GLY A 1 181 ? 24.718 25.362 0.999 1.00 40.28 181 GLY A O 1
ATOM 1353 N N . SER A 1 182 ? 25.593 23.800 -0.346 1.00 40.66 182 SER A N 1
ATOM 1354 C CA . SER A 1 182 ? 24.419 23.758 -1.233 1.00 40.66 182 SER A CA 1
ATOM 1355 C C . SER A 1 182 ? 23.783 22.364 -1.312 1.00 40.66 182 SER A C 1
ATOM 1357 O O . SER A 1 182 ? 24.200 21.518 -2.093 1.00 40.66 182 SER A O 1
ATOM 1359 N N . GLY A 1 183 ? 22.764 22.129 -0.474 1.00 45.84 183 GLY A N 1
ATOM 1360 C CA . GLY A 1 183 ? 21.631 21.207 -0.695 1.00 45.84 183 GLY A CA 1
ATOM 1361 C C . GLY A 1 183 ? 21.857 19.685 -0.704 1.00 45.84 183 GLY A C 1
ATOM 1362 O O . GLY A 1 183 ? 21.016 18.964 -0.171 1.00 45.84 183 GLY A O 1
ATOM 1363 N N . SER A 1 184 ? 22.957 19.183 -1.268 1.00 55.34 184 SER A N 1
ATOM 1364 C CA . SER A 1 184 ? 23.153 17.747 -1.543 1.00 55.34 184 SER A CA 1
ATOM 1365 C C . SER A 1 184 ? 23.534 16.938 -0.292 1.00 55.34 184 SER A C 1
ATOM 1367 O O . SER A 1 184 ? 22.924 15.912 0.004 1.00 55.34 184 SER A O 1
ATOM 1369 N N . GLY A 1 185 ? 24.450 17.450 0.541 1.00 59.66 185 GLY A N 1
ATOM 1370 C CA . GLY A 1 185 ? 24.934 16.722 1.726 1.00 59.66 185 GLY A CA 1
ATOM 1371 C C . GLY A 1 185 ? 23.875 16.480 2.812 1.00 59.66 185 GLY A C 1
ATOM 1372 O O . GLY A 1 185 ? 23.880 15.435 3.462 1.00 59.66 185 GLY A O 1
ATOM 1373 N N . TYR A 1 186 ? 22.928 17.411 2.997 1.00 68.12 186 TYR A N 1
ATOM 1374 C CA . TYR A 1 186 ? 21.839 17.231 3.968 1.00 68.12 186 TYR A CA 1
ATOM 1375 C C . TYR A 1 186 ? 20.844 16.165 3.505 1.00 68.12 186 TYR A C 1
ATOM 1377 O O . TYR A 1 186 ? 20.421 15.334 4.303 1.00 68.12 186 TYR A O 1
ATOM 1385 N N . TYR A 1 187 ? 20.506 16.158 2.214 1.00 71.56 187 TYR A N 1
ATOM 1386 C CA . TYR A 1 187 ? 19.592 15.174 1.645 1.00 71.56 187 TYR A CA 1
ATOM 1387 C C . TYR A 1 187 ? 20.206 13.767 1.633 1.00 71.56 187 TYR A C 1
ATOM 1389 O O . TYR A 1 187 ? 19.522 12.803 1.975 1.00 71.56 187 TYR A O 1
ATOM 1397 N N . ALA A 1 188 ? 21.503 13.647 1.334 1.00 69.44 188 ALA A N 1
ATOM 1398 C CA . ALA A 1 188 ? 22.234 12.384 1.431 1.00 69.44 188 ALA A CA 1
ATOM 1399 C C . ALA A 1 188 ? 22.267 11.846 2.876 1.00 69.44 188 ALA A C 1
ATOM 1401 O O . ALA A 1 188 ? 21.944 10.684 3.119 1.00 69.44 188 ALA A O 1
ATOM 1402 N N . SER A 1 189 ? 22.562 12.705 3.860 1.00 74.88 189 SER A N 1
ATOM 1403 C CA . SER A 1 189 ? 22.553 12.338 5.286 1.00 74.88 189 SER A CA 1
ATOM 1404 C C . SER A 1 189 ? 21.156 11.948 5.797 1.00 74.88 189 SER A C 1
ATOM 1406 O O . SER A 1 189 ? 20.991 10.939 6.491 1.00 74.88 189 SER A O 1
ATOM 1408 N N . LEU A 1 190 ? 20.124 12.705 5.403 1.00 76.44 190 LEU A N 1
ATOM 1409 C CA . LEU A 1 190 ? 18.728 12.395 5.712 1.00 76.44 190 LEU A CA 1
ATOM 1410 C C . LEU A 1 190 ? 18.318 11.055 5.104 1.00 76.44 190 LEU A C 1
ATOM 1412 O O . LEU A 1 190 ? 17.704 10.236 5.782 1.00 76.44 190 LEU A O 1
ATOM 1416 N N . THR A 1 191 ? 18.681 10.817 3.848 1.00 72.25 191 THR A N 1
ATOM 1417 C CA . THR A 1 191 ? 18.330 9.572 3.175 1.00 72.25 191 THR A CA 1
ATOM 1418 C C . THR A 1 191 ? 19.018 8.378 3.822 1.00 72.25 191 THR A C 1
ATOM 1420 O O . THR A 1 191 ? 18.364 7.372 4.065 1.00 72.25 191 THR A O 1
ATOM 1423 N N . ARG A 1 192 ? 20.295 8.503 4.194 1.00 75.06 192 ARG A N 1
ATOM 1424 C CA . ARG A 1 192 ? 21.021 7.463 4.938 1.00 75.06 192 ARG A CA 1
ATOM 1425 C C . ARG A 1 192 ? 20.384 7.156 6.297 1.00 75.06 192 ARG A C 1
ATOM 1427 O O . ARG A 1 192 ? 20.438 6.028 6.768 1.00 75.06 192 ARG A O 1
ATOM 1434 N N . SER A 1 193 ? 19.771 8.156 6.927 1.00 80.44 193 SER A N 1
ATOM 1435 C CA . SER A 1 193 ? 19.037 7.970 8.184 1.00 80.44 193 SER A CA 1
ATOM 1436 C C . SER A 1 193 ? 17.671 7.310 7.962 1.00 80.44 193 SER A C 1
ATOM 1438 O O . SER A 1 193 ? 17.260 6.461 8.748 1.00 80.44 193 SER A O 1
ATOM 1440 N N . LEU A 1 194 ? 16.965 7.687 6.890 1.00 76.56 194 LEU A N 1
ATOM 1441 C CA . LEU A 1 194 ? 15.673 7.105 6.511 1.00 76.56 194 LEU A CA 1
ATOM 1442 C C . LEU A 1 194 ? 15.810 5.675 5.994 1.00 76.56 194 LEU A C 1
ATOM 1444 O O . LEU A 1 194 ? 14.909 4.873 6.211 1.00 76.56 194 LEU A O 1
ATOM 1448 N N . SER A 1 195 ? 16.916 5.349 5.331 1.00 72.31 195 SER A N 1
ATOM 1449 C CA . SER A 1 195 ? 17.104 4.057 4.686 1.00 72.31 195 SER A CA 1
ATOM 1450 C C . SER A 1 195 ? 17.079 2.907 5.699 1.00 72.31 195 SER A C 1
ATOM 1452 O O . SER A 1 195 ? 16.440 1.902 5.426 1.00 72.31 195 SER A O 1
ATOM 1454 N N . LEU A 1 196 ? 17.665 3.068 6.893 1.00 74.38 196 LEU A N 1
ATOM 1455 C CA . LEU A 1 196 ? 17.598 2.050 7.958 1.00 74.38 196 LEU A CA 1
ATOM 1456 C C . LEU A 1 196 ? 16.166 1.784 8.443 1.00 74.38 196 LEU A C 1
ATOM 1458 O O . LEU A 1 196 ? 15.806 0.656 8.753 1.00 74.38 196 LEU A O 1
ATOM 1462 N N . VAL A 1 197 ? 15.340 2.830 8.518 1.00 77.06 197 VAL A N 1
ATOM 1463 C CA . VAL A 1 197 ? 13.922 2.697 8.894 1.00 77.06 197 VAL A CA 1
ATOM 1464 C C . VAL A 1 197 ? 13.130 2.034 7.767 1.00 77.06 197 VAL A C 1
ATOM 1466 O O . VAL A 1 197 ? 12.192 1.280 8.019 1.00 77.06 197 VAL A O 1
ATOM 1469 N N . LEU A 1 198 ? 13.503 2.332 6.524 1.00 75.75 198 LEU A N 1
ATOM 1470 C CA . LEU A 1 198 ? 12.884 1.766 5.336 1.00 75.75 198 LEU A CA 1
ATOM 1471 C C . LEU A 1 198 ? 13.233 0.287 5.144 1.00 75.75 198 LEU A C 1
ATOM 1473 O O . LEU A 1 198 ? 12.368 -0.443 4.689 1.00 75.75 198 LEU A O 1
ATOM 1477 N N . ASP A 1 199 ? 14.426 -0.161 5.531 1.00 77.31 199 ASP A N 1
ATOM 1478 C CA . ASP A 1 199 ? 14.852 -1.565 5.429 1.00 77.31 199 ASP A CA 1
ATOM 1479 C C . ASP A 1 199 ? 13.940 -2.507 6.234 1.00 77.31 199 ASP A C 1
ATOM 1481 O O . ASP A 1 199 ? 13.302 -3.406 5.680 1.00 77.31 199 ASP A O 1
ATOM 1485 N N . GLU A 1 200 ? 13.743 -2.203 7.521 1.00 79.31 200 GLU A N 1
ATOM 1486 C CA . GLU A 1 200 ? 12.808 -2.939 8.383 1.00 79.31 200 GLU A CA 1
ATOM 1487 C C . GLU A 1 200 ? 11.390 -2.942 7.791 1.00 79.31 200 GLU A C 1
ATOM 1489 O O . GLU A 1 200 ? 10.663 -3.935 7.835 1.00 79.31 200 GLU A O 1
ATOM 1494 N N . PHE A 1 201 ? 10.986 -1.826 7.190 1.00 78.62 201 PHE A N 1
ATOM 1495 C CA . PHE A 1 201 ? 9.681 -1.694 6.560 1.00 78.62 201 PHE A CA 1
ATOM 1496 C C . PHE A 1 201 ? 9.563 -2.517 5.263 1.00 78.62 201 PHE A C 1
ATOM 1498 O O . PHE A 1 201 ? 8.524 -3.125 5.004 1.00 78.62 201 PHE A O 1
ATOM 1505 N N . TYR A 1 202 ? 10.623 -2.580 4.457 1.00 78.50 202 TYR A N 1
ATOM 1506 C CA . TYR A 1 202 ? 10.660 -3.303 3.187 1.00 78.50 202 TYR A CA 1
ATOM 1507 C C . TYR A 1 202 ? 10.654 -4.816 3.359 1.00 78.50 202 TYR A C 1
ATOM 1509 O O . TYR A 1 202 ? 10.120 -5.500 2.481 1.00 78.50 202 TYR A O 1
ATOM 1517 N N . GLY A 1 203 ? 11.178 -5.330 4.474 1.00 74.75 203 GLY A N 1
ATOM 1518 C CA . GLY A 1 203 ? 11.106 -6.753 4.813 1.00 74.75 203 GLY A CA 1
ATOM 1519 C C . GLY A 1 203 ? 9.678 -7.257 5.057 1.00 74.75 203 GLY A C 1
ATOM 1520 O O . GLY A 1 203 ? 9.376 -8.412 4.771 1.00 74.75 203 GLY A O 1
ATOM 1521 N N . HIS A 1 204 ? 8.782 -6.385 5.527 1.00 76.00 204 HIS A N 1
ATOM 1522 C CA . HIS A 1 204 ? 7.402 -6.740 5.884 1.00 76.00 204 HIS A CA 1
ATOM 1523 C C . HIS 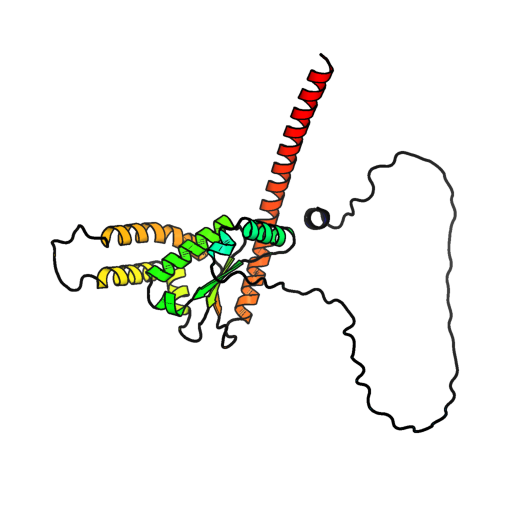A 1 204 ? 6.373 -6.410 4.795 1.00 76.00 204 HIS A C 1
ATOM 1525 O O . HIS A 1 204 ? 5.212 -6.801 4.898 1.00 76.00 204 HIS A O 1
ATOM 1531 N N . LEU A 1 205 ? 6.770 -5.672 3.758 1.00 83.44 205 LEU A N 1
ATOM 1532 C CA . LEU A 1 205 ? 5.880 -5.293 2.670 1.00 83.44 205 LEU A CA 1
ATOM 1533 C C . LEU A 1 205 ? 5.761 -6.392 1.621 1.00 83.44 205 LEU A C 1
ATOM 1535 O O . LEU A 1 205 ? 6.741 -6.767 0.974 1.00 83.44 205 LEU A O 1
ATOM 1539 N N . HIS A 1 206 ? 4.524 -6.794 1.349 1.00 89.19 206 HIS A N 1
ATOM 1540 C CA . HIS A 1 206 ? 4.214 -7.573 0.161 1.00 89.19 206 HIS A CA 1
ATOM 1541 C C . HIS A 1 206 ? 4.422 -6.734 -1.095 1.00 89.19 206 HIS A C 1
ATOM 1543 O O . HIS A 1 206 ? 3.975 -5.586 -1.173 1.00 89.19 206 HIS A O 1
ATOM 1549 N N . ARG A 1 207 ? 5.073 -7.317 -2.098 1.00 90.19 207 ARG A N 1
ATOM 1550 C CA . ARG A 1 207 ? 5.358 -6.670 -3.379 1.00 90.19 207 ARG A CA 1
ATOM 1551 C C . ARG A 1 207 ? 5.148 -7.641 -4.526 1.00 90.19 207 ARG A C 1
ATOM 1553 O O . ARG A 1 207 ? 5.435 -8.825 -4.383 1.00 90.19 207 ARG A O 1
ATOM 1560 N N . VAL A 1 208 ? 4.668 -7.125 -5.650 1.00 93.00 208 VAL A N 1
ATOM 1561 C CA . VAL A 1 208 ? 4.479 -7.906 -6.874 1.00 93.00 208 VAL A CA 1
ATOM 1562 C C . VAL A 1 208 ? 4.640 -7.021 -8.105 1.00 93.00 208 VAL A C 1
ATOM 1564 O O . VAL A 1 208 ? 4.181 -5.876 -8.123 1.00 93.00 208 VAL A O 1
ATOM 1567 N N . GLY A 1 209 ? 5.322 -7.546 -9.121 1.00 93.00 209 GLY A N 1
ATOM 1568 C CA . GLY A 1 209 ? 5.429 -6.938 -10.442 1.00 93.00 209 GLY A CA 1
ATOM 1569 C C . GLY A 1 209 ? 4.270 -7.366 -11.326 1.00 93.00 209 GLY A C 1
ATOM 1570 O O . GLY A 1 209 ? 4.053 -8.557 -11.503 1.00 93.00 209 GLY A O 1
ATOM 1571 N N . VAL A 1 210 ? 3.539 -6.405 -11.890 1.00 94.12 210 VAL A N 1
ATOM 1572 C CA . VAL A 1 210 ? 2.435 -6.682 -12.816 1.00 94.12 210 VAL A CA 1
ATOM 1573 C C . VAL A 1 210 ? 2.496 -5.790 -14.049 1.00 94.12 210 VAL A C 1
ATOM 1575 O O . VAL A 1 210 ? 2.899 -4.623 -13.995 1.00 94.12 210 VAL A O 1
ATOM 1578 N N . SER A 1 211 ? 1.997 -6.303 -15.166 1.00 94.69 211 SER A N 1
ATOM 1579 C CA . SER A 1 211 ? 1.653 -5.479 -16.319 1.00 94.69 211 SER A CA 1
ATOM 1580 C C . SER A 1 211 ? 0.150 -5.499 -16.528 1.00 94.69 211 SER A C 1
ATOM 1582 O O . SER A 1 211 ? -0.427 -6.482 -16.987 1.00 94.69 211 SER A O 1
ATOM 1584 N N . ALA A 1 212 ? -0.494 -4.362 -16.265 1.00 91.44 212 ALA A N 1
ATOM 1585 C CA . ALA A 1 212 ? -1.911 -4.189 -16.574 1.00 91.44 212 ALA A CA 1
ATOM 1586 C C . ALA A 1 212 ? -2.218 -4.256 -18.088 1.00 91.44 212 ALA A C 1
ATOM 1588 O O . ALA A 1 212 ? -3.376 -4.416 -18.463 1.00 91.44 212 ALA A O 1
ATOM 1589 N N . ALA A 1 213 ? -1.210 -4.107 -18.958 1.00 91.06 213 ALA A N 1
ATOM 1590 C CA . ALA A 1 213 ? -1.382 -4.134 -20.410 1.00 91.06 213 ALA A CA 1
ATOM 1591 C C . ALA A 1 213 ? -1.286 -5.551 -20.991 1.00 91.06 213 ALA A C 1
ATOM 1593 O O . ALA A 1 213 ? -2.070 -5.899 -21.874 1.00 91.06 213 ALA A O 1
ATOM 1594 N N . THR A 1 214 ? -0.333 -6.359 -20.518 1.00 89.69 214 THR A N 1
ATOM 1595 C CA . THR A 1 214 ? -0.116 -7.728 -21.019 1.00 89.69 214 THR A CA 1
ATOM 1596 C C . THR A 1 214 ? -0.794 -8.794 -20.163 1.00 89.69 214 THR A C 1
ATOM 1598 O O . THR A 1 214 ? -0.999 -9.906 -20.641 1.00 89.69 214 THR A O 1
ATOM 1601 N N . GLY A 1 215 ? -1.168 -8.459 -18.925 1.00 89.94 215 GLY A N 1
ATOM 1602 C CA . GLY A 1 215 ? -1.701 -9.400 -17.941 1.00 89.94 215 GLY A CA 1
ATOM 1603 C C . GLY A 1 215 ? -0.627 -10.199 -17.199 1.00 89.94 215 GLY A C 1
ATOM 1604 O O . GLY A 1 215 ? -0.962 -11.100 -16.437 1.00 89.94 215 GLY A O 1
ATOM 1605 N N . ASP A 1 216 ? 0.649 -9.880 -17.415 1.00 91.88 216 ASP A N 1
ATOM 1606 C CA . ASP A 1 216 ? 1.768 -10.551 -16.756 1.00 91.88 216 ASP A CA 1
ATOM 1607 C C . ASP A 1 216 ? 1.784 -10.267 -15.243 1.00 91.88 216 ASP A C 1
ATOM 1609 O O . ASP A 1 216 ? 1.507 -9.139 -14.818 1.00 91.88 216 ASP A O 1
ATOM 1613 N N . GLY A 1 217 ? 2.084 -11.289 -14.436 1.00 89.81 217 GLY A N 1
ATOM 1614 C CA . GLY A 1 217 ? 2.153 -11.208 -12.968 1.00 89.81 217 GLY A CA 1
ATOM 1615 C C . GLY A 1 217 ? 0.811 -11.125 -12.221 1.00 89.81 217 GLY A C 1
ATOM 1616 O O . GLY A 1 217 ? 0.801 -10.966 -11.001 1.00 89.81 217 GLY A O 1
ATOM 1617 N N . ILE A 1 218 ? -0.337 -11.229 -12.907 1.00 91.62 218 ILE A N 1
ATOM 1618 C CA . ILE A 1 218 ? -1.659 -11.171 -12.251 1.00 91.62 218 ILE A CA 1
ATOM 1619 C C . ILE A 1 218 ? -1.895 -12.374 -11.326 1.00 91.62 218 ILE A C 1
ATOM 1621 O O . ILE A 1 218 ? -2.463 -12.203 -10.249 1.00 91.62 218 ILE A O 1
ATOM 1625 N N . ASP A 1 219 ? -1.449 -13.569 -11.715 1.00 93.00 219 ASP A N 1
ATOM 1626 C CA . ASP A 1 219 ? -1.606 -14.776 -10.891 1.00 93.00 219 ASP A CA 1
ATOM 1627 C C . ASP A 1 219 ? -0.849 -14.636 -9.559 1.00 93.00 219 ASP A C 1
ATOM 1629 O O . ASP A 1 219 ? -1.402 -14.900 -8.488 1.00 93.00 219 ASP A O 1
ATOM 1633 N N . ASP A 1 220 ? 0.377 -14.108 -9.614 1.00 92.75 220 ASP A N 1
ATOM 1634 C CA . ASP A 1 220 ? 1.185 -13.815 -8.428 1.00 92.75 220 ASP A CA 1
ATOM 1635 C C . ASP A 1 220 ? 0.539 -12.728 -7.560 1.00 92.75 220 ASP A C 1
ATOM 1637 O O . ASP A 1 220 ? 0.570 -12.806 -6.330 1.00 92.75 220 ASP A O 1
ATOM 1641 N N . PHE A 1 221 ? -0.097 -11.725 -8.177 1.00 93.81 221 PHE A N 1
ATOM 1642 C CA . PHE A 1 221 ? -0.824 -10.690 -7.442 1.00 93.81 221 PHE A CA 1
ATOM 1643 C C . PHE A 1 221 ? -1.959 -11.286 -6.605 1.00 93.81 221 PHE A C 1
ATOM 1645 O O . PHE A 1 221 ? -2.085 -10.930 -5.434 1.00 93.81 221 PHE A O 1
ATOM 1652 N N . TRP A 1 222 ? -2.748 -12.212 -7.154 1.00 93.31 222 TRP A N 1
ATOM 1653 C CA . TRP A 1 222 ? -3.836 -12.845 -6.402 1.00 93.31 222 TRP A CA 1
ATOM 1654 C C . TRP A 1 222 ? -3.328 -13.701 -5.243 1.00 93.31 222 TRP A C 1
ATOM 1656 O O . TRP A 1 222 ? -3.861 -13.590 -4.140 1.00 93.31 222 TRP A O 1
ATOM 1666 N N . LEU A 1 223 ? -2.244 -14.454 -5.443 1.00 93.25 223 LEU A N 1
ATOM 1667 C CA . LEU A 1 223 ? -1.609 -15.235 -4.378 1.00 93.25 223 LEU A CA 1
ATOM 1668 C C . LEU A 1 223 ? -1.133 -14.339 -3.224 1.00 93.25 223 LEU A C 1
ATOM 1670 O O . LEU A 1 223 ? -1.326 -14.644 -2.046 1.00 93.25 223 LEU A O 1
ATOM 1674 N N . VAL A 1 224 ? -0.531 -13.195 -3.553 1.00 92.94 224 VAL A N 1
ATOM 1675 C CA . VAL A 1 224 ? -0.075 -12.221 -2.556 1.00 92.94 224 VAL A CA 1
ATOM 1676 C C . VAL A 1 224 ? -1.253 -11.538 -1.849 1.00 92.94 224 VAL A C 1
ATOM 1678 O O . VAL A 1 224 ? -1.181 -11.285 -0.645 1.00 92.94 224 VAL A O 1
ATOM 1681 N N . VAL A 1 225 ? -2.351 -11.262 -2.559 1.00 92.38 225 VAL A N 1
ATOM 1682 C CA . VAL A 1 225 ? -3.581 -10.706 -1.971 1.00 92.38 225 VAL A CA 1
ATOM 1683 C C . VAL A 1 225 ? -4.229 -11.687 -0.998 1.00 92.38 225 VAL A C 1
ATOM 1685 O O . VAL A 1 225 ? -4.663 -11.258 0.069 1.00 92.38 225 VAL A O 1
ATOM 1688 N N . GLU A 1 226 ? -4.263 -12.982 -1.316 1.00 91.56 226 GLU A N 1
ATOM 1689 C CA . GLU A 1 226 ? -4.755 -14.022 -0.401 1.00 91.56 226 GLU A CA 1
ATOM 1690 C C . GLU A 1 226 ? -3.930 -14.060 0.886 1.00 91.56 226 GLU A C 1
ATOM 1692 O O . GLU A 1 226 ? -4.486 -13.968 1.980 1.00 91.56 226 GLU A O 1
ATOM 1697 N N . LYS A 1 227 ? -2.598 -14.061 0.769 1.00 91.19 227 LYS A N 1
ATOM 1698 C CA . LYS A 1 227 ? -1.705 -13.988 1.932 1.00 91.19 227 LYS A CA 1
ATOM 1699 C C . LYS A 1 227 ? -1.936 -12.720 2.766 1.00 91.19 227 LYS A C 1
ATOM 1701 O O . LYS A 1 227 ? -2.017 -12.782 3.991 1.00 91.19 227 LYS A O 1
ATOM 1706 N N . ALA A 1 228 ? -2.087 -11.565 2.118 1.00 89.75 228 ALA A N 1
ATOM 1707 C CA . ALA A 1 228 ? -2.388 -10.310 2.806 1.00 89.75 228 ALA A CA 1
ATOM 1708 C C . ALA A 1 228 ? -3.781 -10.320 3.472 1.00 89.75 228 ALA A C 1
ATOM 1710 O O . ALA A 1 228 ? -3.986 -9.653 4.488 1.00 89.75 228 ALA A O 1
ATOM 1711 N N . ALA A 1 229 ? -4.741 -11.075 2.932 1.00 88.69 229 ALA A N 1
ATOM 1712 C CA . ALA A 1 229 ? -6.054 -11.269 3.539 1.00 88.69 229 ALA A CA 1
ATOM 1713 C C . ALA A 1 229 ? -5.987 -12.173 4.783 1.00 88.69 229 ALA A C 1
ATOM 1715 O O . ALA A 1 229 ? -6.648 -11.880 5.777 1.00 88.69 229 ALA A O 1
ATOM 1716 N N . GLU A 1 230 ? -5.146 -13.207 4.792 1.00 88.44 230 GLU A N 1
ATOM 1717 C CA . GLU A 1 230 ? -4.887 -14.001 6.004 1.00 88.44 230 GLU A CA 1
ATOM 1718 C C . GLU A 1 230 ? -4.247 -13.146 7.116 1.00 88.44 230 GLU A C 1
ATOM 1720 O O . GLU A 1 230 ? -4.634 -13.216 8.289 1.00 88.44 230 GLU A O 1
ATOM 1725 N N . GLU A 1 231 ? -3.306 -12.269 6.754 1.00 85.69 231 GLU A N 1
ATOM 1726 C CA . GLU A 1 231 ? -2.707 -11.296 7.680 1.00 85.69 231 GLU A CA 1
ATOM 1727 C C . GLU A 1 231 ? -3.729 -10.274 8.203 1.00 85.69 231 GLU A C 1
ATOM 1729 O O . GLU A 1 231 ? -3.669 -9.860 9.365 1.00 85.69 231 GLU A O 1
ATOM 1734 N N . PHE A 1 232 ? -4.711 -9.894 7.378 1.00 85.25 232 PHE A N 1
ATOM 1735 C CA . PHE A 1 232 ? -5.834 -9.069 7.818 1.00 85.25 232 PHE A CA 1
ATOM 1736 C C . PHE A 1 232 ? -6.633 -9.770 8.923 1.00 85.25 232 PHE A C 1
ATOM 1738 O O . PHE A 1 232 ? -6.934 -9.169 9.956 1.00 85.25 232 PHE A O 1
ATOM 1745 N N . GLU A 1 233 ? -6.989 -11.036 8.718 1.00 81.38 233 GLU A N 1
ATOM 1746 C CA . GLU A 1 233 ? -7.829 -11.771 9.663 1.00 81.38 233 GLU A CA 1
ATOM 1747 C C . GLU A 1 233 ? -7.127 -12.016 10.996 1.00 81.38 233 GLU A C 1
ATOM 1749 O O . GLU A 1 233 ? -7.734 -11.853 12.052 1.00 81.38 233 GLU A O 1
ATOM 1754 N N . THR A 1 234 ? -5.843 -12.360 10.952 1.00 80.19 234 THR A N 1
ATOM 1755 C CA . THR A 1 234 ? -5.050 -12.666 12.148 1.00 80.19 234 THR A CA 1
ATOM 1756 C C . THR A 1 234 ? -4.610 -11.420 12.915 1.00 80.19 234 THR A C 1
ATOM 1758 O O . THR A 1 234 ? -4.630 -11.423 14.141 1.00 80.19 234 THR A O 1
ATOM 1761 N N . GLY A 1 235 ? -4.217 -10.346 12.225 1.00 75.44 235 GLY A N 1
ATOM 1762 C CA . GLY A 1 235 ? -3.707 -9.133 12.869 1.00 75.44 235 GLY A CA 1
ATOM 1763 C C . GLY A 1 235 ? -4.775 -8.066 13.108 1.00 75.44 235 GLY A C 1
ATOM 1764 O O . GLY A 1 235 ? -4.943 -7.563 14.221 1.00 75.44 235 GLY A O 1
ATOM 1765 N N . TYR A 1 236 ? -5.502 -7.685 12.055 1.00 72.88 236 TYR A N 1
ATOM 1766 C CA . TYR A 1 236 ? -6.387 -6.521 12.101 1.00 72.88 236 TYR A CA 1
ATOM 1767 C C . TYR A 1 236 ? -7.681 -6.780 12.872 1.00 72.88 236 TYR A C 1
ATOM 1769 O O . TYR A 1 236 ? -8.148 -5.890 13.586 1.00 72.88 236 TYR A O 1
ATOM 1777 N N . LEU A 1 237 ? -8.277 -7.974 12.759 1.00 73.75 237 LEU A N 1
ATOM 1778 C CA . LEU A 1 237 ? -9.526 -8.270 13.471 1.00 73.75 237 LEU A CA 1
ATOM 1779 C C . LEU A 1 237 ? -9.344 -8.215 14.987 1.00 73.75 237 LEU A C 1
ATOM 1781 O O . LEU A 1 237 ? -10.210 -7.677 15.678 1.00 73.75 237 LEU A O 1
ATOM 1785 N N . ASP A 1 238 ? -8.219 -8.701 15.503 1.00 73.31 238 ASP A N 1
ATOM 1786 C CA . ASP A 1 238 ? -7.928 -8.652 16.935 1.00 73.31 238 ASP A CA 1
ATOM 1787 C C . ASP A 1 238 ? -7.710 -7.213 17.424 1.00 73.31 238 ASP A C 1
ATOM 1789 O O . ASP A 1 238 ? -8.291 -6.802 18.434 1.00 73.31 238 ASP A O 1
ATOM 1793 N N . ASP A 1 239 ? -6.978 -6.393 16.664 1.00 75.19 239 ASP A N 1
ATOM 1794 C CA . ASP A 1 239 ? -6.828 -4.958 16.944 1.00 75.19 239 ASP A CA 1
ATOM 1795 C C . ASP A 1 239 ? -8.184 -4.218 16.897 1.00 75.19 239 ASP A C 1
ATOM 1797 O O . ASP A 1 239 ? -8.488 -3.380 17.756 1.00 75.19 239 ASP A O 1
ATOM 1801 N N . LEU A 1 240 ? -9.050 -4.560 15.937 1.00 73.25 240 LEU A N 1
ATOM 1802 C CA . LEU A 1 240 ? -10.390 -3.986 15.806 1.00 73.25 240 LEU A CA 1
ATOM 1803 C C . LEU A 1 240 ? -11.310 -4.390 16.970 1.00 73.25 240 LEU A C 1
ATOM 1805 O O . LEU A 1 240 ? -12.065 -3.549 17.479 1.00 73.25 240 LEU A O 1
ATOM 1809 N N . ARG A 1 241 ? -11.241 -5.647 17.422 1.00 77.75 241 ARG A N 1
ATOM 1810 C CA . ARG A 1 241 ? -12.007 -6.157 18.571 1.00 77.75 241 ARG A CA 1
ATOM 1811 C C . ARG A 1 241 ? -11.613 -5.438 19.854 1.00 77.75 241 ARG A C 1
ATOM 1813 O O . ARG A 1 241 ? -12.486 -4.839 20.484 1.00 77.75 241 ARG A O 1
ATOM 1820 N N . CYS A 1 242 ? -10.318 -5.386 20.166 1.00 78.88 242 CYS A N 1
ATOM 1821 C CA . CYS A 1 242 ? -9.795 -4.680 21.338 1.00 78.88 242 CYS A CA 1
ATOM 1822 C C . CYS A 1 242 ? -10.266 -3.219 21.382 1.00 78.88 242 CYS A C 1
ATOM 1824 O O . CYS A 1 242 ? -10.777 -2.746 22.397 1.00 78.88 242 CYS A O 1
ATOM 1826 N N . ARG A 1 243 ? -10.191 -2.500 20.255 1.00 77.56 243 ARG A N 1
ATOM 1827 C CA . ARG A 1 243 ? -10.651 -1.102 20.185 1.00 77.56 243 ARG A CA 1
ATOM 1828 C C . ARG A 1 243 ? -12.149 -0.946 20.369 1.00 77.56 243 ARG A C 1
ATOM 1830 O O . ARG A 1 243 ? -12.595 0.029 20.974 1.00 77.56 243 ARG A O 1
ATOM 1837 N N . THR A 1 244 ? -12.929 -1.870 19.820 1.00 77.19 244 THR A N 1
ATOM 1838 C CA . THR A 1 244 ? -14.387 -1.845 19.954 1.00 77.19 244 THR A CA 1
ATOM 1839 C C . THR A 1 244 ? -14.791 -2.067 21.410 1.00 77.19 244 THR A C 1
ATOM 1841 O O . THR A 1 244 ? -15.670 -1.370 21.915 1.00 77.19 244 THR A O 1
ATOM 1844 N N . GLU A 1 245 ? -14.125 -2.989 22.104 1.00 81.75 245 GLU A N 1
ATOM 1845 C CA . GLU A 1 245 ? -14.333 -3.252 23.530 1.00 81.75 245 GLU A CA 1
ATOM 1846 C C . GLU A 1 245 ? -13.926 -2.058 24.399 1.00 81.75 245 GLU A C 1
ATOM 1848 O O . GLU A 1 245 ? -14.711 -1.624 25.244 1.00 81.75 245 GLU A O 1
ATOM 1853 N N . GLU A 1 246 ? -12.760 -1.456 24.145 1.00 83.44 246 GLU A N 1
ATOM 1854 C CA . GLU A 1 246 ? -12.330 -0.241 24.843 1.00 83.44 246 GLU A CA 1
ATOM 1855 C C . GLU A 1 246 ? -13.320 0.915 24.671 1.00 83.44 246 GLU A C 1
ATOM 1857 O O . GLU A 1 246 ? -13.625 1.624 25.633 1.00 83.44 246 GLU A O 1
ATOM 1862 N N . GLN A 1 247 ? -13.827 1.119 23.454 1.00 81.19 247 GLN A N 1
ATOM 1863 C CA . GLN A 1 247 ? -14.771 2.199 23.173 1.00 81.19 247 GLN A CA 1
ATOM 1864 C C . GLN A 1 247 ? -16.113 1.941 23.851 1.00 81.19 247 GLN A C 1
ATOM 1866 O O . GLN A 1 247 ? -16.641 2.837 24.506 1.00 81.19 247 GLN A O 1
ATOM 1871 N N . ARG A 1 248 ? -16.619 0.702 23.804 1.00 83.12 248 ARG A N 1
ATOM 1872 C CA . ARG A 1 248 ? -17.830 0.310 24.540 1.00 83.12 248 ARG A CA 1
ATOM 1873 C C . ARG A 1 248 ? -17.665 0.523 26.045 1.00 83.12 248 ARG A C 1
ATOM 1875 O O . ARG A 1 248 ? -18.560 1.085 26.674 1.00 83.12 248 ARG A O 1
ATOM 1882 N N . ALA A 1 249 ? -16.515 0.161 26.616 1.00 85.31 249 ALA A N 1
ATOM 1883 C CA . ALA A 1 249 ? -16.225 0.373 28.033 1.00 85.31 249 ALA A CA 1
ATOM 1884 C C . ALA A 1 249 ? -16.175 1.868 28.404 1.00 85.31 249 ALA A C 1
ATOM 1886 O O . ALA A 1 249 ? -16.722 2.269 29.437 1.00 85.31 249 ALA A O 1
ATOM 1887 N N . LYS A 1 250 ? -15.571 2.711 27.554 1.00 86.25 250 LYS A N 1
ATOM 1888 C CA . LYS A 1 250 ? -15.552 4.175 27.729 1.00 86.25 250 LYS A CA 1
ATOM 1889 C C . LYS A 1 250 ? -16.963 4.759 27.651 1.00 86.25 250 LYS A C 1
ATOM 1891 O O . LYS A 1 250 ? -17.352 5.514 28.543 1.00 86.25 250 LYS A O 1
ATOM 1896 N N . ASP A 1 251 ? -17.753 4.362 26.660 1.00 85.50 251 ASP A N 1
ATOM 1897 C CA . ASP A 1 251 ? -19.126 4.838 26.477 1.00 85.50 251 ASP A CA 1
ATOM 1898 C C . ASP A 1 251 ? -20.035 4.416 27.637 1.00 85.50 251 ASP A C 1
ATOM 1900 O O . ASP A 1 251 ? -20.855 5.200 28.118 1.00 85.50 251 ASP A O 1
ATOM 1904 N N . GLU A 1 252 ? -19.877 3.193 28.145 1.00 86.69 252 GLU A N 1
ATOM 1905 C CA . GLU A 1 252 ? -20.573 2.720 29.343 1.00 86.69 252 GLU A CA 1
ATOM 1906 C C . GLU A 1 252 ? -20.173 3.494 30.597 1.00 86.69 252 GLU A C 1
ATOM 1908 O O . GLU A 1 252 ? -21.042 3.854 31.399 1.00 86.69 252 GLU A O 1
ATOM 1913 N N . ALA A 1 253 ? -18.883 3.790 30.767 1.00 87.69 253 ALA A N 1
ATOM 1914 C CA . ALA A 1 253 ? -18.393 4.593 31.879 1.00 87.69 253 ALA A CA 1
ATOM 1915 C C . ALA A 1 253 ? -18.956 6.023 31.830 1.00 87.69 253 ALA A C 1
ATOM 1917 O O . ALA A 1 253 ? -19.440 6.524 32.850 1.00 87.69 253 ALA A O 1
ATOM 1918 N N . VAL A 1 254 ? -18.972 6.650 30.648 1.00 88.81 254 VAL A N 1
ATOM 1919 C CA . VAL A 1 254 ? -19.560 7.981 30.429 1.00 88.81 254 VAL A CA 1
ATOM 1920 C C . VAL A 1 254 ? -21.063 7.960 30.701 1.00 88.81 254 VAL A C 1
ATOM 1922 O O . VAL A 1 254 ? -21.560 8.800 31.453 1.00 88.81 254 VAL A O 1
ATOM 1925 N N . ARG A 1 255 ? -21.791 6.966 30.180 1.00 85.81 255 ARG A N 1
ATOM 1926 C CA . ARG A 1 255 ? -23.237 6.811 30.409 1.00 85.81 255 ARG A CA 1
ATOM 1927 C C . ARG A 1 255 ? -23.559 6.618 31.889 1.00 85.81 255 ARG A C 1
ATOM 1929 O O . ARG A 1 255 ? -24.482 7.245 32.405 1.00 85.81 255 ARG A O 1
ATOM 1936 N N . ARG A 1 256 ? -22.775 5.798 32.599 1.00 86.19 256 ARG A N 1
ATOM 1937 C CA . ARG A 1 256 ? -22.920 5.566 34.045 1.00 86.19 256 ARG A CA 1
ATOM 1938 C C . ARG A 1 256 ? -22.625 6.833 34.850 1.00 86.19 256 ARG A C 1
ATOM 1940 O O . ARG A 1 256 ? -23.341 7.120 35.807 1.00 86.19 256 ARG A O 1
ATOM 1947 N N . ALA A 1 257 ? -21.601 7.599 34.473 1.00 88.88 257 ALA A N 1
ATOM 1948 C CA . ALA A 1 257 ? -21.285 8.878 35.106 1.00 88.88 257 ALA A CA 1
ATOM 1949 C C . ALA A 1 257 ? -22.381 9.930 34.861 1.00 88.88 257 ALA A C 1
ATOM 1951 O O . ALA A 1 257 ? -22.769 10.631 35.797 1.00 88.88 257 ALA A O 1
ATOM 1952 N N . GLY A 1 258 ? -22.923 9.998 33.641 1.00 88.69 258 GLY A N 1
ATOM 1953 C CA . GLY A 1 258 ? -24.047 10.867 33.286 1.00 88.69 258 GLY A CA 1
ATOM 1954 C C . GLY A 1 258 ? -25.322 10.523 34.058 1.00 88.69 258 GLY A C 1
ATOM 1955 O O . GLY A 1 258 ? -25.921 11.404 34.668 1.00 88.69 258 GLY A O 1
ATOM 1956 N N . ALA A 1 259 ? -25.681 9.238 34.133 1.00 88.62 259 ALA A N 1
ATOM 1957 C CA . ALA A 1 259 ? -26.838 8.774 34.901 1.00 88.62 259 ALA A CA 1
ATOM 1958 C C . ALA A 1 259 ? -26.715 9.096 36.402 1.00 88.62 259 ALA A C 1
ATOM 1960 O O . ALA A 1 259 ? -27.689 9.507 37.028 1.00 88.62 259 ALA A O 1
ATOM 1961 N N . ARG A 1 260 ? -25.509 8.970 36.980 1.00 87.56 260 ARG A N 1
ATOM 1962 C CA . ARG A 1 260 ? -25.243 9.353 38.379 1.00 87.56 260 ARG A CA 1
ATOM 1963 C C . ARG A 1 260 ? -25.402 10.854 38.626 1.00 87.56 260 ARG A C 1
ATOM 1965 O O . ARG A 1 260 ? -25.876 11.222 39.694 1.00 87.56 260 ARG A O 1
ATOM 1972 N N . ARG A 1 261 ? -25.001 11.706 37.675 1.00 88.38 261 ARG A N 1
ATOM 1973 C CA . ARG A 1 261 ? -25.220 13.161 37.769 1.00 88.38 261 ARG A CA 1
ATOM 1974 C C . ARG A 1 261 ? -26.710 13.491 37.722 1.00 88.38 261 ARG A C 1
ATOM 1976 O O . ARG A 1 261 ? -27.198 14.125 38.643 1.00 88.38 261 ARG A O 1
ATOM 1983 N N . LEU A 1 262 ? -27.437 12.948 36.745 1.00 88.50 262 LEU A N 1
ATOM 1984 C CA . LEU A 1 262 ? -28.882 13.163 36.609 1.00 88.50 262 LEU A CA 1
ATOM 1985 C C . LEU A 1 262 ? -29.661 12.730 37.864 1.00 88.50 262 LEU A C 1
ATOM 1987 O O . LEU A 1 262 ? -30.556 13.433 38.315 1.00 88.50 262 LEU A O 1
ATOM 1991 N N . ALA A 1 263 ? -29.308 11.580 38.448 1.00 88.56 263 ALA A N 1
ATOM 1992 C CA . ALA A 1 263 ? -29.942 11.089 39.671 1.00 88.56 263 ALA A CA 1
ATOM 1993 C C . ALA A 1 263 ? -29.688 11.994 40.888 1.00 88.56 263 ALA A C 1
ATOM 1995 O O . ALA A 1 263 ? -30.525 12.049 41.783 1.00 88.56 263 ALA A O 1
ATOM 1996 N N . ARG A 1 264 ? -28.544 12.690 40.928 1.00 89.62 264 ARG A N 1
ATOM 1997 C CA . ARG A 1 264 ? -28.245 13.685 41.962 1.00 89.62 264 ARG A CA 1
ATOM 1998 C C . ARG A 1 264 ? -29.073 14.953 41.758 1.00 89.62 264 ARG A C 1
ATOM 2000 O O . ARG A 1 264 ? -29.654 15.429 42.721 1.00 89.62 264 ARG A O 1
ATOM 2007 N N . ASP A 1 265 ? -29.165 15.434 40.521 1.00 90.00 265 ASP A N 1
ATOM 2008 C CA . ASP A 1 265 ? -29.906 16.656 40.180 1.00 90.00 265 ASP A CA 1
ATOM 2009 C C . ASP A 1 265 ? -31.425 16.498 40.387 1.00 90.00 265 ASP A C 1
ATOM 2011 O O . ASP A 1 265 ? -32.111 17.465 40.683 1.00 90.00 265 ASP A O 1
ATOM 2015 N N . LEU A 1 266 ? -31.962 15.278 40.256 1.00 85.44 266 LEU A N 1
ATOM 2016 C CA . LEU A 1 266 ? -33.375 14.967 40.530 1.00 85.44 266 LEU A CA 1
ATOM 2017 C C . LEU A 1 266 ? -33.710 14.831 42.027 1.00 85.44 266 LEU A C 1
ATOM 2019 O O . LEU A 1 266 ? -34.886 14.720 42.371 1.00 85.44 266 LEU A O 1
ATOM 2023 N N . ALA A 1 267 ? -32.699 14.749 42.896 1.00 83.56 267 ALA A N 1
ATOM 2024 C CA . ALA A 1 267 ? -32.866 14.578 44.339 1.00 83.56 267 ALA A CA 1
ATOM 2025 C C . ALA A 1 267 ? -32.733 15.896 45.132 1.00 83.56 267 ALA A C 1
ATOM 2027 O O . ALA A 1 267 ? -32.968 15.881 46.343 1.00 83.56 267 ALA A O 1
ATOM 2028 N N . GLU A 1 268 ? -32.353 16.994 44.469 1.00 64.88 268 GLU A N 1
ATOM 2029 C CA . GLU A 1 268 ? -32.396 18.378 44.978 1.00 64.88 268 GLU A CA 1
ATOM 2030 C C . GLU A 1 268 ? -33.724 19.059 44.610 1.00 64.88 268 GLU A C 1
ATOM 2032 O O . GLU A 1 268 ? -34.227 19.832 45.458 1.00 64.88 268 GLU A O 1
#

Radius of gyration: 31.62 Å; chains: 1; bounding box: 86×70×83 Å

Sequence (268 aa):
MAILERRAFGDGGVGDAIGLSDNVKSEESAKGGDATEEGSRADETKEEGNQPSQQQQEQPSGTTRPEYILVDTPGQIEAFTWSASGSIVTSALATTFPTVLAFVIDTPRCARSVHTFMSNMLYACSMLYRARLPMVCVLNKTDVVGSGFVEEWMSDFESFQEALDDASGSSSEYGDEAAAGSGSGYYASLTRSLSLVLDEFYGHLHRVGVSAATGDGIDDFWLVVEKAAEEFETGYLDDLRCRTEEQRAKDEAVRRAGARRLARDLAE

Secondary structure (DSSP, 8-state):
-HHHHHHHS-S--------------------------------------------------S-PPPS-------SSHHHHHTSHHHHHHHHHHHHHS---EEEEEEHHHHHH-HHHHHHHHHHHHHHHHHH-S-EEEEEE-TTTS-THHHHHHHH-HHHHHHHHHHHHHTT-SS--TT-TTSSHHHHHHHHHHHHHHHHHHHHH-EEEEE-TTT-TTHHHHHHHHHHHHHHIIIIIHHHHHHHHHHHHHHHHHHHHHHHHHHHHHT--

InterPro domains:
  IPR004130 GPN-loop GTPase [PF03029] (65-230)
  IPR004130 GPN-loop GTPase [PTHR21231] (64-246)
  IPR027417 P-loop containing nucleoside triphosphate hydrolase [G3DSA:3.40.50.300] (42-244)
  IPR027417 P-loop containing nucleoside triphosphate hydrolase [SSF52540] (65-229)

Foldseek 3Di:
DVLLCCVLPPPDDPPDDDDDDDDDDDDDDDDDDDDDDDDDDDDDDDDDDDDDDDPPPPDPPDPDPDPDDDDDDPPPVCCQLVDPVNLVVLVVCLSNALDEAELEDAQVVCVVDVVSVVVSLVVVVVSCVSSVAAYEHEHEDCVVPNCVVVVCVQQPVVSSLVRVVCRLCVVCPPDDPPPPDDDRVVVNVVVVVVSVVSNVVSVPHHYWYAYPVPGPGVVVVVVSSVVSSVVSVVPVSVVVVVVVVVVVVVVVVVVVVVVVVVVVVVVD

Organism: Thalassiosira oceanica (NCBI:txid159749)

pLDDT: mean 70.59, std 23.9, range [24.0, 94.69]